Protein AF-B4X2E2-F1 (afdb_monomer)

Sequence (244 aa):
MPVVLTSGINKQLRTSTDDRREGKRYMIDLSRINSLTPEMSQLIKDPTNLGLVPVVIEQTARGERSFDIYSRLLKERVIFMIGQVEDHMANLIVAQMLFLESENPDKDIHLYINSPGGSVTAGMSIYDTMQFIKPDVSTMCVGQAASMGAFLLTAGATGKRFALPNARVMIHQPLGGFQGQASDIEIHAKEILKIKGQLNSLLAHHTGQPIEQLEKDTDRDNFMSADEAKEYGIIDAVLSQRPV

Structure (mmCIF, N/CA/C/O backbone):
data_AF-B4X2E2-F1
#
_entry.id   AF-B4X2E2-F1
#
loop_
_atom_site.group_PDB
_atom_site.id
_atom_site.type_symbol
_atom_site.label_atom_id
_atom_site.label_alt_id
_atom_site.label_comp_id
_atom_site.label_asym_id
_atom_site.label_entity_id
_atom_site.label_seq_id
_atom_site.pdbx_PDB_ins_code
_atom_site.Cartn_x
_atom_site.Cartn_y
_atom_site.Cartn_z
_atom_site.occupancy
_atom_site.B_iso_or_equiv
_atom_site.auth_seq_id
_atom_site.auth_comp_id
_atom_site.auth_asym_id
_atom_site.auth_atom_id
_atom_site.pdbx_PDB_model_num
ATOM 1 N N . MET A 1 1 ? 52.097 20.958 -7.997 1.00 30.81 1 MET A N 1
ATOM 2 C CA . MET A 1 1 ? 53.248 20.036 -8.108 1.00 30.81 1 MET A CA 1
ATOM 3 C C . MET A 1 1 ? 52.766 18.635 -7.764 1.00 30.81 1 MET A C 1
ATOM 5 O O . MET A 1 1 ? 52.094 18.505 -6.748 1.00 30.81 1 MET A O 1
ATOM 9 N N . PRO A 1 2 ? 53.001 17.641 -8.632 1.00 31.73 2 PRO A N 1
ATOM 10 C CA . PRO A 1 2 ? 52.489 16.283 -8.484 1.00 31.73 2 PRO A CA 1
ATOM 11 C C . PRO A 1 2 ? 53.396 15.451 -7.569 1.00 31.73 2 PRO A C 1
ATOM 13 O O . PRO A 1 2 ? 54.602 15.680 -7.527 1.00 31.73 2 PRO A O 1
ATOM 16 N N . VAL A 1 3 ? 52.830 14.441 -6.908 1.00 28.23 3 VAL A N 1
ATOM 17 C CA . VAL A 1 3 ? 53.596 13.291 -6.412 1.00 28.23 3 VAL A CA 1
ATOM 18 C C . VAL A 1 3 ? 53.003 12.043 -7.056 1.00 28.23 3 VAL A C 1
ATOM 20 O O . VAL A 1 3 ? 51.859 11.672 -6.817 1.00 28.23 3 VAL A O 1
ATOM 23 N N . VAL A 1 4 ? 53.802 11.471 -7.949 1.00 32.88 4 VAL A N 1
ATOM 24 C CA . VAL A 1 4 ? 53.669 10.144 -8.554 1.00 32.88 4 VAL A CA 1
ATOM 25 C C . VAL A 1 4 ? 54.469 9.157 -7.696 1.00 32.88 4 VAL A C 1
ATOM 27 O O . VAL A 1 4 ? 55.418 9.591 -7.045 1.00 32.88 4 VAL A O 1
ATOM 30 N N . LEU A 1 5 ? 54.119 7.862 -7.807 1.00 29.81 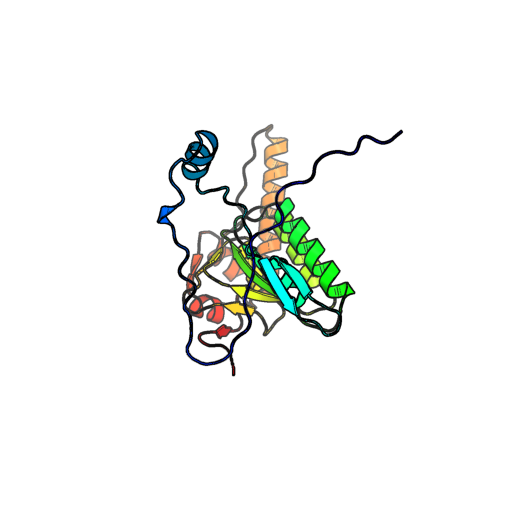5 LEU A N 1
ATOM 31 C CA . LEU A 1 5 ? 54.839 6.607 -7.467 1.00 29.81 5 LEU A CA 1
ATOM 32 C C . LEU A 1 5 ? 54.024 5.795 -6.438 1.00 29.81 5 LEU A C 1
ATOM 34 O O . LEU A 1 5 ? 53.705 6.304 -5.376 1.00 29.81 5 LEU A O 1
ATOM 38 N N . THR A 1 6 ? 53.598 4.547 -6.656 1.00 31.75 6 THR A N 1
ATOM 39 C CA . THR A 1 6 ? 54.061 3.404 -7.481 1.00 31.75 6 THR A CA 1
ATOM 40 C C . THR A 1 6 ? 52.827 2.500 -7.731 1.00 31.75 6 THR A C 1
ATOM 42 O O . THR A 1 6 ? 51.956 2.428 -6.876 1.00 31.75 6 THR A O 1
ATOM 45 N N . SER A 1 7 ? 52.503 1.944 -8.905 1.00 37.19 7 SER A N 1
ATOM 46 C CA . SER A 1 7 ? 53.167 0.942 -9.761 1.00 37.19 7 SER A CA 1
ATOM 47 C C . SER A 1 7 ? 53.463 -0.409 -9.083 1.00 37.19 7 SER A C 1
ATOM 49 O O . SER A 1 7 ? 54.495 -0.567 -8.439 1.00 37.19 7 SER A O 1
ATOM 51 N N . GLY A 1 8 ? 52.600 -1.400 -9.339 1.00 33.97 8 GLY A N 1
ATOM 52 C CA . GLY A 1 8 ? 52.760 -2.814 -8.968 1.00 33.97 8 GLY A CA 1
ATOM 53 C C . GLY A 1 8 ? 51.514 -3.285 -8.224 1.00 33.97 8 GLY A C 1
ATOM 54 O O . GLY A 1 8 ? 51.363 -3.005 -7.051 1.00 33.97 8 GLY A O 1
ATOM 55 N N . ILE A 1 9 ? 50.512 -3.876 -8.870 1.00 37.19 9 ILE A N 1
ATOM 56 C CA . ILE A 1 9 ? 50.489 -5.289 -9.257 1.00 37.19 9 ILE A CA 1
ATOM 57 C C . ILE A 1 9 ? 49.576 -5.406 -10.484 1.00 37.19 9 ILE A C 1
ATOM 59 O O . ILE A 1 9 ? 48.355 -5.412 -10.377 1.00 37.19 9 ILE A O 1
ATOM 63 N N . ASN A 1 10 ? 50.162 -5.463 -11.678 1.00 38.91 10 ASN A N 1
ATOM 64 C CA . ASN A 1 10 ? 49.440 -5.876 -12.876 1.00 38.91 10 ASN A CA 1
ATOM 65 C C . ASN A 1 10 ? 50.406 -6.641 -13.785 1.00 38.91 10 ASN A C 1
ATOM 67 O O . ASN A 1 10 ? 51.086 -6.053 -14.623 1.00 38.91 10 ASN A O 1
ATOM 71 N N . LYS A 1 11 ? 50.550 -7.947 -13.530 1.00 39.91 11 LYS A N 1
ATOM 72 C CA . LYS A 1 11 ? 51.095 -8.949 -14.462 1.00 39.91 11 LYS A CA 1
ATOM 73 C C . LYS A 1 11 ? 51.043 -10.330 -13.811 1.00 39.91 11 LYS A C 1
ATOM 75 O O . LYS A 1 11 ? 51.977 -10.710 -13.122 1.00 39.91 11 LYS A O 1
ATOM 80 N N . GLN A 1 12 ? 49.962 -11.067 -14.054 1.00 37.03 12 GLN A N 1
ATOM 81 C CA . GLN A 1 12 ? 49.985 -12.504 -14.376 1.00 37.03 12 GLN A CA 1
ATOM 82 C C . GLN A 1 12 ? 48.553 -13.009 -14.607 1.00 37.03 12 GLN A C 1
ATOM 84 O O . GLN A 1 12 ? 48.026 -13.844 -13.887 1.00 37.03 12 GLN A O 1
ATOM 89 N N . LEU A 1 13 ? 47.922 -12.509 -15.666 1.00 33.38 13 LEU A N 1
ATOM 90 C CA . LEU A 1 13 ? 46.852 -13.228 -16.350 1.00 33.38 13 LEU A CA 1
ATOM 91 C C . LEU A 1 13 ? 47.270 -13.300 -17.817 1.00 33.38 13 LEU A C 1
ATOM 93 O O . LEU A 1 13 ? 46.985 -12.416 -18.616 1.00 33.38 13 LEU A O 1
ATOM 97 N N . ARG A 1 14 ? 48.067 -14.321 -18.143 1.00 31.80 14 ARG A N 1
ATOM 98 C CA . ARG A 1 14 ? 48.206 -14.786 -19.522 1.00 31.80 14 ARG A CA 1
ATOM 99 C C . ARG A 1 14 ? 47.152 -15.866 -19.706 1.00 31.80 14 ARG A C 1
ATOM 101 O O . ARG A 1 14 ? 47.334 -16.976 -19.221 1.00 31.80 14 ARG A O 1
ATOM 108 N N . THR A 1 15 ? 46.063 -15.543 -20.385 1.00 35.78 15 THR A N 1
ATOM 109 C CA . THR A 1 15 ? 45.203 -16.555 -20.992 1.00 35.78 15 THR A CA 1
ATOM 110 C C . THR A 1 15 ? 45.759 -16.830 -22.386 1.00 35.78 15 THR A C 1
ATOM 112 O O . THR A 1 15 ? 45.713 -15.982 -23.273 1.00 35.78 15 THR A O 1
ATOM 115 N N . SER A 1 16 ? 46.386 -17.994 -22.561 1.00 32.09 16 SER A N 1
ATOM 116 C CA . SER A 1 16 ? 46.671 -18.527 -23.890 1.00 32.09 16 SER A CA 1
ATOM 117 C C . SER A 1 16 ? 45.346 -18.923 -24.531 1.00 32.09 16 SER A C 1
ATOM 119 O O . SER A 1 16 ? 44.597 -19.715 -23.963 1.00 32.09 16 SER A O 1
ATOM 121 N N . THR A 1 17 ? 45.063 -18.373 -25.702 1.00 40.09 17 THR A N 1
ATOM 122 C CA . THR A 1 17 ? 44.035 -18.881 -26.606 1.00 40.09 17 THR A CA 1
ATOM 123 C C . THR A 1 17 ? 44.456 -20.255 -27.116 1.00 40.09 17 THR A C 1
ATOM 125 O O . THR A 1 17 ? 45.463 -20.345 -27.814 1.00 40.09 17 THR A O 1
ATOM 128 N N . ASP A 1 18 ? 43.692 -21.296 -26.798 1.00 29.09 18 ASP A N 1
ATOM 129 C CA . ASP A 1 18 ? 43.373 -22.338 -27.772 1.00 29.09 18 ASP A CA 1
ATOM 130 C C . ASP A 1 18 ? 42.036 -22.995 -27.414 1.00 29.09 18 ASP A C 1
ATOM 132 O O . ASP A 1 18 ? 41.607 -23.048 -26.261 1.00 29.09 18 ASP A O 1
ATOM 136 N N . ASP A 1 19 ? 41.371 -23.388 -28.477 1.00 39.28 19 ASP A N 1
ATOM 137 C CA . ASP A 1 19 ? 39.978 -23.718 -28.670 1.00 39.28 19 ASP A CA 1
ATOM 138 C C . ASP A 1 19 ? 39.606 -25.120 -28.134 1.00 39.28 19 ASP A C 1
ATOM 140 O O . ASP A 1 19 ? 40.449 -26.006 -27.994 1.00 39.28 19 ASP A O 1
ATOM 144 N N . ARG A 1 20 ? 38.288 -25.333 -27.990 1.00 32.53 20 ARG A N 1
ATOM 145 C CA . ARG A 1 20 ? 37.544 -26.615 -27.919 1.00 32.53 20 ARG A CA 1
ATOM 146 C C . ARG A 1 20 ? 37.198 -27.233 -26.547 1.00 32.53 20 ARG A C 1
ATOM 148 O O . ARG A 1 20 ? 38.004 -27.874 -25.887 1.00 32.53 20 ARG A O 1
ATOM 155 N N . ARG A 1 21 ? 35.869 -27.253 -26.344 1.00 34.50 21 ARG A N 1
ATOM 156 C CA . ARG A 1 21 ? 35.011 -28.246 -25.655 1.00 34.50 21 ARG A CA 1
ATOM 157 C C . ARG A 1 21 ? 34.936 -28.238 -24.116 1.00 34.50 21 ARG A C 1
ATOM 159 O O . ARG A 1 21 ? 35.925 -28.216 -23.403 1.00 34.50 21 ARG A O 1
ATOM 166 N N . GLU A 1 22 ? 33.678 -28.392 -23.690 1.00 34.03 22 GLU A N 1
ATOM 167 C CA . GLU A 1 22 ? 33.150 -28.814 -22.382 1.00 34.03 22 GLU A CA 1
ATOM 168 C C . GLU A 1 22 ? 33.051 -27.789 -21.240 1.00 34.03 22 GLU A C 1
ATOM 170 O O . GLU A 1 22 ? 33.967 -27.038 -20.911 1.00 34.03 22 GLU A O 1
ATOM 175 N N . GLY A 1 23 ? 31.852 -27.764 -20.643 1.00 43.97 23 GLY A N 1
ATOM 176 C CA . GLY A 1 23 ? 31.428 -26.820 -19.620 1.00 43.97 23 GLY A CA 1
ATOM 177 C C . GLY A 1 23 ? 32.282 -26.881 -18.359 1.00 43.97 23 GLY A C 1
ATOM 178 O O . GLY A 1 23 ? 32.483 -27.941 -17.769 1.00 43.97 23 GLY A O 1
ATOM 179 N N . LYS A 1 24 ? 32.733 -25.712 -17.899 1.00 34.47 24 LYS A N 1
ATOM 180 C CA . LYS A 1 24 ? 33.395 -25.557 -16.605 1.00 34.47 24 LYS A CA 1
ATOM 181 C C . LYS A 1 24 ? 32.476 -24.850 -15.620 1.00 34.47 24 LYS A C 1
ATOM 183 O O . LYS A 1 24 ? 32.150 -23.676 -15.754 1.00 34.47 24 LYS A O 1
ATOM 188 N N . ARG A 1 25 ? 32.091 -25.615 -14.603 1.00 34.78 25 ARG A N 1
ATOM 189 C CA . ARG A 1 25 ? 31.520 -25.168 -13.334 1.00 34.78 25 ARG A CA 1
ATOM 190 C C . ARG A 1 25 ? 32.584 -24.315 -12.630 1.00 34.78 25 ARG A C 1
ATOM 192 O O . ARG A 1 25 ? 33.659 -24.827 -12.326 1.00 34.78 25 ARG A O 1
ATOM 199 N N . TYR A 1 26 ? 32.319 -23.031 -12.399 1.00 35.66 26 TYR A N 1
ATOM 200 C CA . TYR A 1 26 ? 33.209 -22.185 -11.601 1.00 35.66 26 TYR A CA 1
ATOM 201 C C . TYR A 1 26 ? 33.108 -22.613 -10.128 1.00 35.66 26 TYR A C 1
ATOM 203 O O . TYR A 1 26 ? 32.184 -22.235 -9.417 1.00 35.66 26 TYR A O 1
ATOM 211 N N . MET A 1 27 ? 34.039 -23.459 -9.691 1.00 32.62 27 MET A N 1
ATOM 212 C CA . MET A 1 27 ? 34.294 -23.761 -8.282 1.00 32.62 27 MET A CA 1
ATOM 213 C C . MET A 1 27 ? 35.296 -22.727 -7.758 1.00 32.62 27 MET A C 1
ATOM 215 O O . MET A 1 27 ? 36.437 -22.693 -8.215 1.00 32.62 27 MET A O 1
ATOM 219 N N . ILE A 1 28 ? 34.877 -21.878 -6.820 1.00 44.56 28 ILE A N 1
ATOM 220 C CA . ILE A 1 28 ? 35.788 -21.005 -6.068 1.00 44.56 28 ILE A CA 1
ATOM 221 C C . ILE A 1 28 ? 36.607 -21.899 -5.124 1.00 44.56 28 ILE A C 1
ATOM 223 O O . ILE A 1 28 ? 36.038 -22.627 -4.313 1.00 44.56 28 ILE A O 1
ATOM 227 N N . ASP A 1 29 ? 37.936 -21.866 -5.238 1.00 40.53 29 ASP A N 1
ATOM 228 C CA . ASP A 1 29 ? 38.848 -22.579 -4.338 1.00 40.53 29 ASP A CA 1
ATOM 229 C C . ASP A 1 29 ? 38.970 -21.825 -3.001 1.00 40.53 29 ASP A C 1
ATOM 231 O O . ASP A 1 29 ? 39.726 -20.861 -2.865 1.00 40.53 29 ASP A O 1
ATOM 235 N N . LEU A 1 30 ? 38.185 -22.260 -2.013 1.00 43.44 30 LEU A N 1
ATOM 236 C CA . LEU A 1 30 ? 38.124 -21.679 -0.666 1.00 43.44 30 LEU A CA 1
ATOM 237 C C . LEU A 1 30 ? 39.340 -22.033 0.211 1.00 43.44 30 LEU A C 1
ATOM 239 O O . LEU A 1 30 ? 39.483 -21.476 1.298 1.00 43.44 30 LEU A O 1
ATOM 243 N N . SER A 1 31 ? 40.247 -22.909 -0.242 1.00 37.31 31 SER A N 1
ATOM 244 C CA . SER A 1 31 ? 41.413 -23.347 0.547 1.00 37.31 31 SER A CA 1
ATOM 245 C C . SER A 1 31 ? 42.478 -22.257 0.756 1.00 37.31 31 SER A C 1
ATOM 247 O O . SER A 1 31 ? 43.408 -22.436 1.542 1.00 37.31 31 SER A O 1
ATOM 249 N N . ARG A 1 32 ? 42.330 -21.101 0.093 1.00 40.69 32 ARG A N 1
ATOM 250 C CA . ARG A 1 32 ? 43.236 -19.945 0.207 1.00 40.69 32 ARG A CA 1
ATOM 251 C C . ARG A 1 32 ? 42.799 -18.878 1.218 1.00 40.69 32 ARG A C 1
ATOM 253 O O . ARG A 1 32 ? 43.526 -17.905 1.398 1.00 40.69 32 ARG A O 1
ATOM 260 N N . ILE A 1 33 ? 41.664 -19.040 1.901 1.00 47.22 33 ILE A N 1
ATOM 261 C CA . ILE A 1 33 ? 41.204 -18.105 2.945 1.00 47.22 33 ILE A CA 1
ATOM 262 C C . ILE A 1 33 ? 41.692 -18.602 4.312 1.00 47.22 33 ILE A C 1
ATOM 264 O O . ILE A 1 33 ? 40.910 -19.066 5.130 1.00 47.22 33 ILE A O 1
ATOM 268 N N . ASN A 1 34 ? 42.999 -18.538 4.568 1.00 46.75 34 ASN A N 1
ATOM 269 C CA . ASN A 1 34 ? 43.560 -18.881 5.880 1.00 46.75 34 ASN A CA 1
ATOM 270 C C . ASN A 1 34 ? 44.368 -17.718 6.458 1.00 46.75 34 ASN A C 1
ATOM 272 O O . ASN A 1 34 ? 45.589 -17.766 6.532 1.00 46.75 34 ASN A O 1
ATOM 276 N N . SER A 1 35 ? 43.641 -16.674 6.859 1.00 50.44 35 SER A N 1
ATOM 277 C CA . SER A 1 35 ? 43.852 -15.904 8.095 1.00 50.44 35 SER A CA 1
ATOM 278 C C . SER A 1 35 ? 42.851 -14.747 8.094 1.00 50.44 35 SER A C 1
ATOM 280 O O . SER A 1 35 ? 43.107 -13.695 7.507 1.00 50.44 35 SER A O 1
ATOM 282 N N . LEU A 1 36 ? 41.683 -14.950 8.705 1.00 53.06 36 LEU A N 1
ATOM 283 C CA . LEU A 1 36 ? 40.741 -13.857 8.941 1.00 53.06 36 LEU A CA 1
ATOM 284 C C . LEU A 1 36 ? 41.418 -12.868 9.893 1.00 53.06 36 LEU A C 1
ATOM 286 O O . LEU A 1 36 ? 41.819 -13.248 10.995 1.00 53.06 36 LEU A O 1
ATOM 290 N N . THR A 1 37 ? 41.574 -11.615 9.472 1.00 62.84 37 THR A N 1
ATOM 291 C CA . THR A 1 37 ? 42.020 -10.561 10.386 1.00 62.84 37 THR A CA 1
ATOM 292 C C . THR A 1 37 ? 41.006 -10.430 11.536 1.00 62.84 37 THR A C 1
ATOM 294 O O . THR A 1 37 ? 39.842 -10.818 11.382 1.00 62.84 37 THR A O 1
ATOM 297 N N . PRO A 1 38 ? 41.393 -9.895 12.707 1.00 52.16 38 PRO A N 1
ATOM 298 C CA . PRO A 1 38 ? 40.452 -9.651 13.805 1.00 52.16 38 PRO A CA 1
ATOM 299 C C . PRO A 1 38 ? 39.217 -8.839 13.374 1.00 52.16 38 PRO A C 1
ATOM 301 O O . PRO A 1 38 ? 38.116 -9.105 13.850 1.00 52.16 38 PRO A O 1
ATOM 304 N N . GLU A 1 39 ? 39.384 -7.939 12.401 1.00 54.53 39 GLU A N 1
ATOM 305 C CA . GLU A 1 39 ? 38.307 -7.187 11.744 1.00 54.53 39 GLU A CA 1
ATOM 306 C C . GLU A 1 39 ? 37.355 -8.103 10.959 1.00 54.53 39 GLU A C 1
ATOM 308 O O . GLU A 1 39 ? 36.141 -8.021 11.129 1.00 54.53 39 GLU A O 1
ATOM 313 N N . MET A 1 40 ? 37.880 -9.051 10.173 1.00 50.69 40 MET A N 1
ATOM 314 C CA . MET A 1 40 ? 37.066 -10.050 9.463 1.00 50.69 40 MET A CA 1
ATOM 315 C C . MET A 1 40 ? 36.359 -11.022 10.426 1.00 50.69 40 MET A C 1
ATOM 317 O O . MET A 1 40 ? 35.266 -11.496 10.131 1.00 50.69 40 MET A O 1
ATOM 321 N N . SER A 1 41 ? 36.950 -11.300 11.593 1.00 48.91 41 SER A N 1
ATOM 322 C CA . SER A 1 41 ? 36.346 -12.132 12.647 1.00 48.91 41 SER A CA 1
ATOM 323 C C . SER A 1 41 ? 35.213 -11.413 13.395 1.00 48.91 41 SER A C 1
ATOM 325 O O . SER A 1 41 ? 34.233 -12.049 13.786 1.00 48.91 41 SER A O 1
ATOM 327 N N . GLN A 1 42 ? 35.297 -10.087 13.555 1.00 45.22 42 GLN A N 1
ATOM 328 C CA . GLN A 1 42 ? 34.171 -9.267 14.019 1.00 45.22 42 GLN A CA 1
ATOM 329 C C . GLN A 1 42 ? 33.065 -9.162 12.961 1.00 45.22 42 GLN A C 1
ATOM 331 O O . GLN A 1 42 ? 31.894 -9.261 13.315 1.00 45.22 42 GLN A O 1
ATOM 336 N N . LEU A 1 43 ? 33.423 -9.071 11.675 1.00 41.84 43 LEU A N 1
ATOM 337 C CA . LEU A 1 43 ? 32.478 -9.000 10.551 1.00 41.84 43 LEU A CA 1
ATOM 338 C C . LEU A 1 43 ? 31.569 -10.237 10.422 1.00 41.84 43 LEU A C 1
ATOM 340 O O . LEU A 1 43 ? 30.446 -10.138 9.946 1.00 41.84 43 LEU A O 1
ATOM 344 N N . ILE A 1 44 ? 32.052 -11.409 10.840 1.00 50.31 44 ILE A N 1
ATOM 345 C CA . ILE A 1 44 ? 31.303 -12.677 10.779 1.00 50.31 44 ILE A CA 1
ATOM 346 C C . ILE A 1 44 ? 30.335 -12.830 11.967 1.00 50.31 44 ILE A C 1
ATOM 348 O O . ILE A 1 44 ? 29.399 -13.625 11.905 1.00 50.31 44 ILE A O 1
ATOM 352 N N . LYS A 1 45 ? 30.535 -12.077 13.057 1.00 42.59 45 LYS A N 1
ATOM 353 C CA . LYS A 1 45 ? 29.753 -12.216 14.298 1.00 42.59 45 LYS A CA 1
ATOM 354 C C . LYS A 1 45 ? 28.442 -11.426 14.314 1.00 42.59 45 LYS A C 1
ATOM 356 O O . LYS A 1 45 ? 27.658 -11.640 15.233 1.00 42.59 45 LYS A O 1
ATOM 361 N N . ASP A 1 46 ? 28.183 -10.583 13.313 1.00 38.25 46 ASP A N 1
ATOM 362 C CA . ASP A 1 46 ? 26.934 -9.827 13.187 1.00 38.25 46 ASP A CA 1
ATOM 363 C C . ASP A 1 46 ? 26.346 -9.949 11.761 1.00 38.25 46 ASP A C 1
ATOM 365 O O . ASP A 1 46 ? 26.769 -9.247 10.839 1.00 38.25 46 ASP A O 1
ATOM 369 N N . PRO A 1 47 ? 25.389 -10.868 11.528 1.00 40.69 47 PRO A N 1
ATOM 370 C CA . PRO A 1 47 ? 24.858 -11.164 10.197 1.00 40.69 47 PRO A CA 1
ATOM 371 C C . PRO A 1 47 ? 23.906 -10.087 9.650 1.00 40.69 47 PRO A C 1
ATOM 373 O O . PRO A 1 47 ? 23.384 -10.244 8.547 1.00 40.69 47 PRO A O 1
ATOM 376 N N . THR A 1 48 ? 23.666 -8.997 10.384 1.00 48.16 48 THR A N 1
ATOM 377 C CA . THR A 1 48 ? 22.734 -7.939 9.967 1.00 48.16 48 THR A CA 1
ATOM 378 C C . THR A 1 48 ? 23.331 -6.933 8.977 1.00 48.16 48 THR A C 1
ATOM 380 O O . THR A 1 48 ? 22.598 -6.095 8.459 1.00 48.16 48 THR A O 1
ATOM 383 N N . ASN A 1 49 ? 24.634 -7.024 8.663 1.00 40.59 49 ASN A N 1
ATOM 384 C CA . ASN A 1 49 ? 25.351 -5.959 7.950 1.00 40.59 49 ASN A CA 1
ATOM 385 C C . ASN A 1 49 ? 26.285 -6.421 6.809 1.00 40.59 49 ASN A C 1
ATOM 387 O O . ASN A 1 49 ? 27.283 -5.766 6.506 1.00 40.59 49 ASN A O 1
ATOM 391 N N . LEU A 1 50 ? 25.987 -7.534 6.129 1.00 42.00 50 LEU A N 1
ATOM 392 C CA . LEU A 1 50 ? 26.687 -7.887 4.883 1.00 42.00 50 LEU A CA 1
ATOM 393 C C . LEU A 1 50 ? 26.058 -7.152 3.690 1.00 42.00 50 LEU A C 1
ATOM 395 O O . LEU A 1 50 ? 25.359 -7.736 2.866 1.00 42.00 50 LEU A O 1
ATOM 399 N N . GLY A 1 51 ? 26.338 -5.849 3.603 1.00 51.19 51 GLY A N 1
ATOM 400 C CA . GLY A 1 51 ? 25.959 -4.936 2.516 1.00 51.19 51 GLY A CA 1
ATOM 401 C C . GLY A 1 51 ? 26.649 -5.200 1.170 1.00 51.19 51 GLY A C 1
ATOM 402 O O . GLY A 1 51 ? 27.064 -4.262 0.495 1.00 51.19 51 GLY A O 1
ATOM 403 N N . LEU A 1 52 ? 26.790 -6.461 0.756 1.00 61.53 52 LEU A N 1
ATOM 404 C CA . LEU A 1 52 ? 27.228 -6.808 -0.595 1.00 61.53 52 LEU A CA 1
ATOM 405 C C . LEU A 1 52 ? 26.000 -7.146 -1.437 1.00 61.53 52 LEU A C 1
ATOM 407 O O . LEU A 1 52 ? 25.597 -8.303 -1.547 1.00 61.53 52 LEU A O 1
ATOM 411 N N . VAL A 1 53 ? 25.397 -6.117 -2.033 1.00 75.38 53 VAL A N 1
ATOM 412 C CA . VAL A 1 53 ? 24.373 -6.322 -3.060 1.00 75.38 53 VAL A CA 1
ATOM 413 C C . VAL A 1 53 ? 25.060 -6.909 -4.304 1.00 75.38 53 VAL A C 1
ATOM 415 O O . VAL A 1 53 ? 26.039 -6.325 -4.778 1.00 75.38 53 VAL A O 1
ATOM 418 N N . PRO A 1 54 ? 24.602 -8.057 -4.841 1.00 78.38 54 PRO A N 1
ATOM 419 C CA . PRO A 1 54 ? 25.212 -8.661 -6.020 1.00 78.38 54 PRO A CA 1
ATOM 420 C C . PRO A 1 54 ? 25.227 -7.707 -7.217 1.00 78.38 54 PRO A C 1
ATOM 422 O O . PRO A 1 54 ? 24.227 -7.048 -7.508 1.00 78.38 54 PRO A O 1
ATOM 425 N N . VAL A 1 55 ? 26.354 -7.682 -7.931 1.00 83.19 55 VAL A N 1
ATOM 426 C CA . VAL A 1 55 ? 26.531 -6.893 -9.154 1.00 83.19 55 VAL A CA 1
ATOM 427 C C . VAL A 1 55 ? 26.194 -7.745 -10.375 1.00 83.19 55 VAL A C 1
ATOM 429 O O . VAL A 1 55 ? 26.661 -8.876 -10.512 1.00 83.19 55 VAL A O 1
ATOM 432 N N . VAL A 1 56 ? 25.410 -7.177 -11.282 1.00 80.94 56 VAL A N 1
ATOM 433 C CA . VAL A 1 56 ? 25.016 -7.739 -12.572 1.00 80.94 56 VAL A CA 1
ATOM 434 C C . VAL A 1 56 ? 25.628 -6.894 -13.685 1.00 80.94 56 VAL A C 1
ATOM 436 O O . VAL A 1 56 ? 25.577 -5.665 -13.641 1.00 80.94 56 VAL A O 1
ATOM 439 N N . ILE A 1 57 ? 26.193 -7.553 -14.696 1.00 79.69 57 ILE A N 1
ATOM 440 C CA . ILE A 1 57 ? 26.763 -6.898 -15.877 1.00 79.69 57 ILE A CA 1
ATOM 441 C C . ILE A 1 57 ? 25.742 -6.978 -17.014 1.00 79.69 57 ILE A C 1
ATOM 443 O O . ILE A 1 57 ? 25.349 -8.065 -17.435 1.00 79.69 57 ILE A O 1
ATOM 447 N N . GLU A 1 58 ? 25.310 -5.824 -17.511 1.00 78.81 58 GLU A N 1
ATOM 448 C CA . GLU A 1 58 ? 24.465 -5.701 -18.695 1.00 78.81 58 GLU A CA 1
ATOM 449 C C . GLU A 1 58 ? 25.343 -5.399 -19.914 1.00 78.81 58 GLU A C 1
ATOM 451 O O . GLU A 1 58 ? 26.018 -4.365 -19.969 1.00 78.81 58 GLU A O 1
ATOM 456 N N . GLN A 1 59 ? 25.322 -6.291 -20.905 1.00 78.12 59 GLN A N 1
ATOM 457 C CA . GLN A 1 59 ? 25.975 -6.060 -22.190 1.00 78.12 59 GLN A CA 1
ATOM 458 C C . GLN A 1 59 ? 25.026 -5.301 -23.117 1.00 78.12 59 GLN A C 1
ATOM 460 O O . GLN A 1 59 ? 23.965 -5.798 -23.489 1.00 78.12 59 GLN A O 1
ATOM 465 N N . THR A 1 60 ? 25.413 -4.089 -23.506 1.00 76.75 60 THR A N 1
ATOM 466 C CA . THR A 1 60 ? 24.682 -3.274 -24.484 1.00 76.75 60 THR A CA 1
ATOM 467 C C . THR A 1 60 ? 25.519 -3.091 -25.746 1.00 76.75 60 THR A C 1
ATOM 469 O O . THR A 1 60 ? 26.741 -3.236 -25.721 1.00 76.75 60 THR A O 1
ATOM 472 N N . ALA A 1 61 ? 24.896 -2.669 -26.851 1.00 73.94 61 ALA A N 1
ATOM 473 C CA . ALA A 1 61 ? 2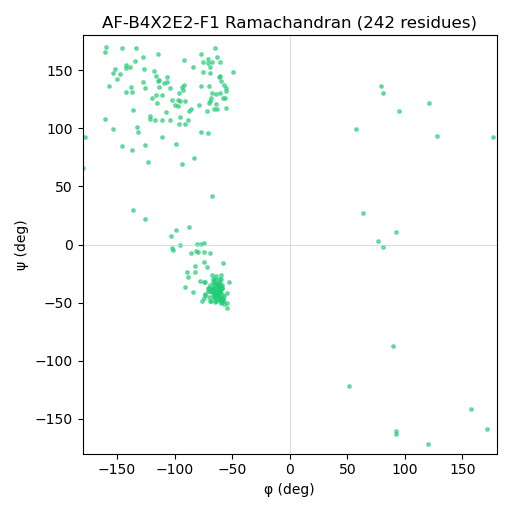5.616 -2.345 -28.090 1.00 73.94 61 ALA A CA 1
ATOM 474 C C . ALA A 1 61 ? 26.687 -1.240 -27.920 1.00 73.94 61 ALA A C 1
ATOM 476 O O . ALA A 1 61 ? 27.542 -1.075 -28.785 1.00 73.94 61 ALA A O 1
ATOM 477 N N . ARG A 1 62 ? 26.645 -0.476 -26.816 1.00 78.19 62 ARG A N 1
ATOM 478 C CA . ARG A 1 62 ? 27.597 0.598 -26.479 1.00 78.19 62 ARG A CA 1
ATOM 479 C C . ARG A 1 62 ? 28.618 0.197 -25.402 1.00 78.19 62 ARG A C 1
ATOM 481 O O . ARG A 1 62 ? 29.360 1.061 -24.944 1.00 78.19 62 ARG A O 1
ATOM 488 N N . GLY A 1 63 ? 28.654 -1.074 -24.997 1.00 82.31 63 GLY A N 1
ATOM 489 C CA . GLY A 1 63 ? 29.573 -1.606 -23.987 1.00 82.31 63 GLY A CA 1
ATOM 490 C C . GLY A 1 63 ? 28.872 -2.218 -22.774 1.00 82.31 63 GLY A C 1
ATOM 491 O O . GLY A 1 63 ? 27.649 -2.386 -22.754 1.00 82.31 63 GLY A O 1
ATOM 492 N N . GLU A 1 64 ? 29.669 -2.552 -21.761 1.00 82.19 64 GLU A N 1
ATOM 493 C CA . GLU A 1 64 ? 29.210 -3.173 -20.516 1.00 82.19 64 GLU A CA 1
ATOM 494 C C . GLU A 1 64 ? 28.884 -2.116 -19.455 1.00 82.19 64 GLU A C 1
ATOM 496 O O . GLU A 1 64 ? 29.623 -1.144 -19.275 1.00 82.19 64 GLU A O 1
ATOM 501 N N . ARG A 1 65 ? 27.770 -2.300 -18.742 1.00 81.38 65 ARG A N 1
ATOM 502 C CA . ARG A 1 65 ? 27.413 -1.506 -17.560 1.00 81.38 65 ARG A CA 1
ATOM 503 C C . ARG A 1 65 ? 27.152 -2.427 -16.378 1.00 81.38 65 ARG A C 1
ATOM 505 O O . ARG A 1 65 ? 26.431 -3.411 -16.512 1.00 81.38 65 ARG A O 1
ATOM 512 N N . SER A 1 66 ? 27.711 -2.075 -15.228 1.00 80.94 66 SER A N 1
ATOM 513 C CA . SER A 1 66 ? 27.510 -2.802 -13.975 1.00 80.94 66 SER A CA 1
ATOM 514 C C . SER A 1 66 ? 26.406 -2.140 -13.157 1.00 80.94 66 SER A C 1
ATOM 516 O O . SER A 1 66 ? 26.444 -0.930 -12.941 1.00 80.94 66 SER A O 1
ATOM 518 N N . PHE A 1 67 ? 25.449 -2.934 -12.691 1.00 81.69 67 PHE A N 1
ATOM 519 C CA . PHE A 1 67 ? 24.360 -2.516 -11.807 1.00 81.69 67 PHE A CA 1
ATOM 520 C C . PHE A 1 67 ? 24.329 -3.424 -10.587 1.00 81.69 67 PHE A C 1
ATOM 522 O O . PHE A 1 67 ? 24.671 -4.598 -10.695 1.00 81.69 67 PHE A O 1
ATOM 529 N N . ASP A 1 68 ? 23.872 -2.933 -9.443 1.00 89.12 68 ASP A N 1
ATOM 530 C CA . ASP A 1 68 ? 23.386 -3.844 -8.412 1.00 89.12 68 ASP A CA 1
ATOM 531 C C . ASP A 1 68 ? 22.049 -4.480 -8.854 1.00 89.12 68 ASP A C 1
ATOM 533 O O . ASP A 1 68 ? 21.360 -3.971 -9.749 1.00 89.12 68 ASP A O 1
ATOM 537 N N . ILE A 1 69 ? 21.686 -5.618 -8.257 1.00 88.00 69 ILE A N 1
ATOM 538 C CA . ILE A 1 69 ? 20.485 -6.364 -8.662 1.00 88.00 69 ILE A CA 1
ATOM 539 C C . ILE A 1 69 ? 19.192 -5.539 -8.549 1.00 88.00 69 ILE A C 1
ATOM 541 O O . ILE A 1 69 ? 18.318 -5.682 -9.406 1.00 88.00 69 ILE A O 1
ATOM 545 N N . TYR A 1 70 ? 19.069 -4.647 -7.560 1.00 90.44 70 TYR A N 1
ATOM 546 C CA . TYR A 1 70 ? 17.877 -3.815 -7.388 1.00 90.44 70 TYR A CA 1
ATOM 547 C C . TYR A 1 70 ? 17.821 -2.711 -8.437 1.00 90.44 70 TYR A C 1
ATOM 549 O O . TYR A 1 70 ? 16.785 -2.548 -9.076 1.00 90.44 70 TYR A O 1
ATOM 557 N N . SER A 1 71 ? 18.939 -2.037 -8.721 1.00 90.19 71 SER A N 1
ATOM 558 C CA . SER A 1 71 ? 19.020 -1.075 -9.829 1.00 90.19 71 SER A CA 1
ATOM 559 C C . SER A 1 71 ? 18.688 -1.719 -11.176 1.00 90.19 71 SER A C 1
ATOM 561 O O . SER A 1 71 ? 18.017 -1.113 -12.017 1.00 90.19 71 SER A O 1
ATOM 563 N N . ARG A 1 72 ? 19.113 -2.973 -11.399 1.00 91.06 72 ARG A N 1
ATOM 564 C CA . ARG A 1 72 ? 18.750 -3.709 -12.618 1.00 91.06 72 ARG A CA 1
ATOM 565 C C . ARG A 1 72 ? 17.250 -4.000 -12.681 1.00 91.06 72 ARG A C 1
ATOM 567 O O . ARG A 1 72 ? 16.692 -3.919 -13.772 1.00 91.06 72 ARG A O 1
ATOM 574 N N . LEU A 1 73 ? 16.609 -4.329 -11.563 1.00 94.50 73 LEU A N 1
ATOM 575 C CA . LEU A 1 73 ? 15.166 -4.591 -11.497 1.00 94.50 73 LEU A CA 1
ATOM 576 C C . LEU A 1 73 ? 14.327 -3.307 -11.574 1.00 94.50 73 LEU A C 1
ATOM 578 O O . LEU A 1 73 ? 13.269 -3.318 -12.200 1.00 94.50 73 LEU A O 1
ATOM 582 N N . LEU A 1 74 ? 14.827 -2.182 -11.060 1.00 96.25 74 LEU A N 1
ATOM 583 C CA . LEU A 1 74 ? 14.171 -0.880 -11.188 1.00 96.25 74 LEU A CA 1
ATOM 584 C C . LEU A 1 74 ? 14.056 -0.445 -12.656 1.00 96.25 74 LEU A C 1
ATOM 586 O O . LEU A 1 74 ? 13.042 0.120 -13.048 1.00 96.25 74 LEU A O 1
ATOM 590 N N . LYS A 1 75 ? 15.032 -0.787 -13.512 1.00 93.00 75 LYS A N 1
ATOM 591 C CA . LYS A 1 75 ? 14.905 -0.602 -14.973 1.00 93.00 75 LYS A CA 1
ATOM 592 C C . LYS A 1 75 ? 13.731 -1.375 -15.586 1.00 93.00 75 LYS A C 1
ATOM 594 O O . LYS A 1 75 ? 13.163 -0.924 -16.574 1.00 93.00 75 LYS A O 1
ATOM 599 N N . GLU A 1 76 ? 13.363 -2.512 -14.998 1.00 95.56 76 GLU A N 1
ATOM 600 C CA . GLU A 1 76 ? 12.156 -3.279 -15.350 1.00 95.56 76 GLU A CA 1
ATOM 601 C C . GLU A 1 76 ? 10.920 -2.804 -14.562 1.00 95.56 76 GLU A C 1
ATOM 603 O O . GLU A 1 76 ? 9.901 -3.489 -14.530 1.00 95.56 76 GLU A O 1
ATOM 608 N N . ARG A 1 77 ? 10.998 -1.623 -13.930 1.00 98.31 77 ARG A N 1
ATOM 609 C CA . ARG A 1 77 ? 9.924 -0.958 -13.173 1.00 98.31 77 ARG A CA 1
ATOM 610 C C . ARG A 1 77 ? 9.467 -1.726 -11.932 1.00 98.31 77 ARG A C 1
ATOM 612 O O . ARG A 1 77 ? 8.325 -1.591 -11.497 1.00 98.31 77 ARG A O 1
ATOM 619 N N . VAL A 1 78 ? 10.366 -2.523 -11.356 1.00 98.38 78 VAL A N 1
ATOM 620 C CA . VAL A 1 78 ? 10.119 -3.282 -10.127 1.00 98.38 78 VAL A CA 1
ATOM 621 C C . VAL A 1 78 ? 10.671 -2.521 -8.923 1.00 98.38 78 VAL A C 1
ATOM 623 O O . VAL A 1 78 ? 11.863 -2.224 -8.871 1.00 98.38 78 VAL A O 1
ATOM 626 N N . ILE A 1 79 ? 9.809 -2.256 -7.942 1.00 98.62 79 ILE A N 1
ATOM 627 C CA . ILE A 1 79 ? 10.151 -1.659 -6.645 1.00 98.62 79 ILE A CA 1
ATOM 628 C C . ILE A 1 79 ? 9.892 -2.696 -5.549 1.00 98.62 79 ILE A C 1
ATOM 630 O O . ILE A 1 79 ? 8.896 -3.417 -5.588 1.00 98.62 79 ILE A O 1
ATOM 634 N N . PHE A 1 80 ? 10.767 -2.753 -4.546 1.00 98.50 80 PHE A N 1
ATOM 635 C CA . PHE A 1 80 ? 10.614 -3.631 -3.386 1.00 98.50 80 PHE A CA 1
ATOM 636 C C . PHE A 1 80 ? 10.323 -2.824 -2.120 1.00 98.50 80 PHE A C 1
ATOM 638 O O . PHE A 1 80 ? 11.079 -1.922 -1.767 1.00 98.50 80 PHE A O 1
ATOM 645 N N . MET A 1 81 ? 9.263 -3.203 -1.409 1.00 98.38 81 MET A N 1
ATOM 646 C CA . MET A 1 81 ? 8.957 -2.761 -0.050 1.00 98.38 81 MET A CA 1
ATOM 647 C C . MET A 1 81 ? 9.125 -3.953 0.893 1.00 98.38 81 MET A C 1
ATOM 649 O O . MET A 1 81 ? 8.209 -4.763 1.068 1.00 98.38 81 MET A O 1
ATOM 653 N N . ILE A 1 82 ? 10.324 -4.093 1.460 1.00 97.88 82 ILE A N 1
ATOM 654 C CA . ILE A 1 82 ? 10.704 -5.233 2.299 1.00 97.88 82 ILE A CA 1
ATOM 655 C C . ILE A 1 82 ? 11.079 -4.731 3.691 1.00 97.88 82 ILE A C 1
ATOM 657 O O . ILE A 1 82 ? 11.966 -3.896 3.831 1.00 97.88 82 ILE A O 1
ATOM 661 N N . GLY A 1 83 ? 10.449 -5.297 4.719 1.00 97.00 83 GLY A N 1
ATOM 662 C CA . GLY A 1 83 ? 10.684 -4.917 6.110 1.00 97.00 83 GLY A CA 1
ATOM 663 C C . GLY A 1 83 ? 9.724 -3.840 6.613 1.00 97.00 83 GLY A C 1
ATOM 664 O O . GLY A 1 83 ? 8.634 -3.646 6.071 1.00 97.00 83 GLY A O 1
ATOM 665 N N . GLN A 1 84 ? 10.093 -3.212 7.728 1.00 98.00 84 GLN A N 1
ATOM 666 C CA . GLN A 1 84 ? 9.238 -2.275 8.452 1.00 98.00 84 GLN A CA 1
ATOM 667 C C . GLN A 1 84 ? 9.037 -0.970 7.676 1.00 98.00 84 GLN A C 1
ATOM 669 O O . GLN A 1 84 ? 9.996 -0.400 7.169 1.00 98.00 84 GLN A O 1
ATOM 674 N N . VAL A 1 85 ? 7.797 -0.476 7.642 1.00 98.31 85 VAL A N 1
ATOM 675 C CA . VAL A 1 85 ? 7.460 0.838 7.077 1.00 98.31 85 VAL A CA 1
ATOM 676 C C . VAL A 1 85 ? 7.951 1.955 7.992 1.00 98.31 85 VAL A C 1
ATOM 678 O O . VAL A 1 85 ? 7.484 2.099 9.121 1.00 98.31 85 VAL A O 1
ATOM 681 N N . GLU A 1 86 ? 8.895 2.745 7.494 1.00 98.25 86 GLU A N 1
ATOM 682 C CA . GLU A 1 86 ? 9.450 3.929 8.149 1.00 98.25 86 GLU A CA 1
ATOM 683 C C . GLU A 1 86 ? 9.808 5.002 7.109 1.00 98.25 86 GLU A C 1
ATOM 685 O O . GLU A 1 86 ? 9.736 4.756 5.900 1.00 98.25 86 GLU A O 1
ATOM 690 N N . ASP A 1 87 ? 10.115 6.211 7.576 1.00 97.50 87 ASP A N 1
ATOM 691 C CA . ASP A 1 87 ? 10.193 7.411 6.741 1.00 97.50 87 ASP A CA 1
ATOM 692 C C . ASP A 1 87 ? 11.260 7.316 5.638 1.00 97.50 87 ASP A C 1
ATOM 694 O O . ASP A 1 87 ? 11.032 7.789 4.522 1.00 97.50 87 ASP A O 1
ATOM 698 N N . HIS A 1 88 ? 12.410 6.691 5.903 1.00 97.19 88 HIS A N 1
ATOM 699 C CA . HIS A 1 88 ? 13.486 6.570 4.920 1.00 97.19 88 HIS A CA 1
ATOM 700 C C . HIS A 1 88 ? 13.108 5.625 3.772 1.00 97.19 88 HIS A C 1
ATOM 702 O O . HIS A 1 88 ? 13.225 6.004 2.603 1.00 97.19 88 HIS A O 1
ATOM 708 N N . MET A 1 89 ? 12.596 4.431 4.078 1.00 96.88 89 MET A N 1
ATOM 709 C CA . MET A 1 89 ? 12.095 3.474 3.092 1.00 96.88 89 MET A CA 1
ATOM 710 C C . MET A 1 89 ? 10.939 4.071 2.294 1.00 96.88 89 MET A C 1
ATOM 712 O O . MET A 1 89 ? 10.927 3.951 1.068 1.00 96.88 89 MET A O 1
ATOM 716 N N . ALA A 1 90 ? 9.988 4.733 2.957 1.00 98.50 90 ALA A N 1
ATOM 717 C CA . ALA A 1 90 ? 8.875 5.379 2.272 1.00 98.50 90 ALA A CA 1
ATOM 718 C C . ALA A 1 90 ? 9.367 6.446 1.292 1.00 98.50 90 ALA A C 1
ATOM 720 O O . ALA A 1 90 ? 8.984 6.429 0.123 1.00 98.50 90 ALA A O 1
ATOM 721 N N . ASN A 1 91 ? 10.296 7.301 1.719 1.00 98.44 91 ASN A N 1
ATOM 722 C CA . ASN A 1 91 ? 10.897 8.308 0.853 1.00 98.44 91 ASN A CA 1
ATOM 723 C C . ASN A 1 91 ? 11.630 7.691 -0.354 1.00 98.44 91 ASN A C 1
ATOM 725 O O . ASN A 1 91 ? 11.506 8.194 -1.470 1.00 98.44 91 ASN A O 1
ATOM 729 N N . LEU A 1 92 ? 12.351 6.578 -0.170 1.00 98.00 92 LEU A N 1
ATOM 730 C CA . LEU A 1 92 ? 12.990 5.861 -1.281 1.00 98.00 92 LEU A CA 1
ATOM 731 C C . LEU A 1 92 ? 11.969 5.286 -2.268 1.00 98.00 92 LEU A C 1
ATOM 733 O O . LEU A 1 92 ? 12.198 5.340 -3.477 1.00 98.00 92 LEU A O 1
ATOM 737 N N . ILE A 1 93 ? 10.860 4.721 -1.789 1.00 98.75 93 ILE A N 1
ATOM 738 C CA . ILE A 1 93 ? 9.794 4.182 -2.648 1.00 98.75 93 ILE A CA 1
ATOM 739 C C . ILE A 1 93 ? 9.121 5.312 -3.436 1.00 98.75 93 ILE A C 1
ATOM 741 O O . ILE A 1 93 ? 8.976 5.193 -4.652 1.00 98.75 93 ILE A O 1
ATOM 745 N N . VAL A 1 94 ? 8.792 6.427 -2.778 1.00 98.88 94 VAL A N 1
ATOM 746 C CA . VAL A 1 94 ? 8.220 7.622 -3.420 1.00 98.88 94 VAL A CA 1
ATOM 747 C C . VAL A 1 94 ? 9.153 8.154 -4.511 1.00 98.88 94 VAL A C 1
ATOM 749 O O . VAL A 1 94 ? 8.725 8.364 -5.645 1.00 98.88 94 VAL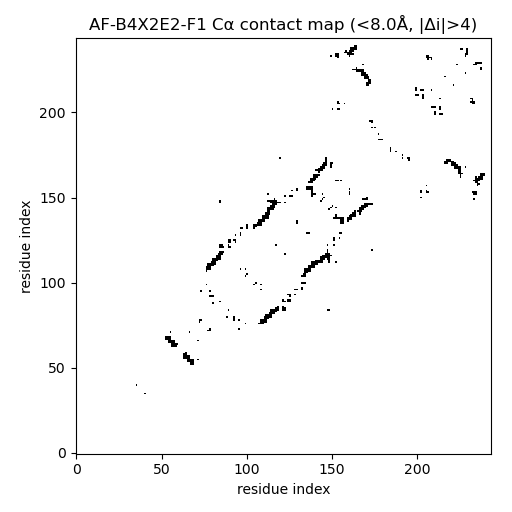 A O 1
ATOM 752 N N . ALA A 1 95 ? 10.448 8.299 -4.216 1.00 98.69 95 ALA A N 1
ATOM 753 C CA . ALA A 1 95 ? 11.432 8.755 -5.196 1.00 98.69 95 ALA A CA 1
ATOM 754 C C . ALA A 1 95 ? 11.537 7.810 -6.408 1.00 98.69 95 ALA A C 1
ATOM 756 O O . ALA A 1 95 ? 11.613 8.275 -7.545 1.00 98.69 95 ALA A O 1
ATOM 757 N N . GLN A 1 96 ? 11.503 6.491 -6.185 1.00 98.75 96 GLN A N 1
ATOM 758 C CA . GLN A 1 96 ? 11.507 5.497 -7.263 1.00 98.75 96 GLN A CA 1
ATOM 759 C C . GLN A 1 96 ? 10.242 5.579 -8.125 1.00 98.75 96 GLN A C 1
ATOM 761 O O . GLN A 1 96 ? 10.346 5.517 -9.346 1.00 98.75 96 GLN A O 1
ATOM 766 N N . MET A 1 97 ? 9.062 5.757 -7.525 1.00 98.81 97 MET A N 1
ATOM 767 C CA . MET A 1 97 ? 7.804 5.910 -8.266 1.00 98.81 97 MET A CA 1
ATOM 768 C C . MET A 1 97 ? 7.819 7.145 -9.172 1.00 98.81 97 MET A C 1
ATOM 770 O O . MET A 1 97 ? 7.540 7.027 -10.365 1.00 98.81 97 MET A O 1
ATOM 774 N N . LEU A 1 98 ? 8.230 8.299 -8.640 1.00 98.75 98 LEU A N 1
ATOM 775 C CA . LEU A 1 98 ? 8.344 9.547 -9.406 1.00 98.75 98 LEU A CA 1
ATOM 776 C C . LEU A 1 98 ? 9.388 9.438 -10.527 1.00 98.75 98 LEU A C 1
ATOM 778 O O . LEU A 1 98 ? 9.168 9.902 -11.646 1.00 98.75 98 LEU A O 1
ATOM 782 N N . PHE A 1 99 ? 10.518 8.778 -10.256 1.00 98.69 99 PHE A N 1
ATOM 783 C CA . PHE A 1 99 ? 11.518 8.482 -11.279 1.00 98.69 99 PHE A CA 1
ATOM 784 C C . PHE A 1 99 ? 10.931 7.627 -12.413 1.00 98.69 99 PHE A C 1
ATOM 786 O O . PHE A 1 99 ? 11.060 7.985 -13.584 1.00 98.69 99 PHE A O 1
ATOM 793 N N . LEU A 1 100 ? 10.243 6.530 -12.085 1.00 98.62 100 LEU A N 1
ATOM 794 C CA . LEU A 1 100 ? 9.643 5.636 -13.077 1.00 98.62 100 LEU A CA 1
ATOM 795 C C . LEU A 1 100 ? 8.525 6.307 -13.880 1.00 98.62 100 LEU A C 1
ATOM 797 O O . LEU A 1 100 ? 8.400 6.029 -15.077 1.00 98.62 100 LEU A O 1
ATOM 801 N N . GLU A 1 101 ? 7.735 7.180 -13.258 1.00 98.50 101 GLU A N 1
ATOM 802 C CA . GLU A 1 101 ? 6.771 8.024 -13.965 1.00 98.50 101 GLU A CA 1
ATOM 803 C C . GLU A 1 101 ? 7.479 8.917 -14.990 1.00 98.50 101 GLU A C 1
ATOM 805 O O . GLU A 1 101 ? 7.079 8.934 -16.154 1.00 98.50 101 GLU A O 1
ATOM 810 N N . SER A 1 102 ? 8.564 9.595 -14.597 1.00 98.25 102 SER A N 1
ATOM 811 C CA . SER A 1 102 ? 9.318 10.472 -15.504 1.00 98.25 102 SER A CA 1
ATOM 812 C C . SER A 1 102 ? 9.946 9.734 -16.694 1.00 98.25 102 SER A C 1
ATOM 814 O O . SER A 1 102 ? 10.016 10.288 -17.790 1.00 98.25 102 SER A O 1
ATOM 816 N N . GLU A 1 103 ? 10.357 8.476 -16.504 1.00 98.12 103 GLU A N 1
ATOM 817 C CA . GLU A 1 103 ? 10.952 7.650 -17.562 1.00 98.12 103 GLU A CA 1
ATOM 818 C C . GLU A 1 103 ? 9.904 7.182 -18.578 1.00 98.12 103 GLU A C 1
ATOM 820 O O . GLU A 1 103 ? 10.150 7.159 -19.787 1.00 98.12 103 GLU A O 1
ATOM 825 N N . ASN A 1 104 ? 8.732 6.765 -18.094 1.00 97.38 104 ASN A N 1
ATOM 826 C CA . ASN A 1 104 ? 7.602 6.415 -18.944 1.00 97.38 104 ASN A CA 1
ATOM 827 C C . ASN A 1 104 ? 6.293 6.446 -18.132 1.00 97.38 104 ASN A C 1
ATOM 829 O O . ASN A 1 104 ? 6.057 5.524 -17.344 1.00 97.38 104 ASN A O 1
ATOM 833 N N . PRO A 1 105 ? 5.420 7.446 -18.343 1.00 97.62 105 PRO A N 1
ATOM 834 C CA . PRO A 1 105 ? 4.204 7.609 -17.552 1.00 97.62 105 PRO A CA 1
ATOM 835 C C . PRO A 1 105 ? 3.054 6.684 -17.986 1.00 97.62 105 PRO A C 1
ATOM 837 O O . PRO A 1 105 ? 2.019 6.666 -17.332 1.00 97.62 105 PRO A O 1
ATOM 840 N N . ASP A 1 106 ? 3.206 5.935 -19.084 1.00 97.69 106 ASP A N 1
ATOM 841 C CA . ASP A 1 106 ? 2.166 5.049 -19.630 1.00 97.69 106 ASP A CA 1
ATOM 842 C C . ASP A 1 106 ? 2.395 3.567 -19.283 1.00 97.69 106 ASP A C 1
ATOM 844 O O . ASP A 1 106 ? 1.582 2.713 -19.634 1.00 97.69 106 ASP A O 1
ATOM 848 N N . LYS A 1 107 ? 3.519 3.232 -18.636 1.00 98.12 107 LYS A N 1
ATOM 849 C CA . LYS A 1 107 ? 3.866 1.852 -18.270 1.00 98.12 107 LYS A CA 1
ATOM 850 C C . LYS A 1 107 ? 3.647 1.589 -16.790 1.00 98.12 107 LYS A C 1
ATOM 852 O O . LYS A 1 107 ? 4.171 2.335 -15.966 1.00 98.12 107 LYS A O 1
ATOM 857 N N . ASP A 1 108 ? 3.021 0.460 -16.480 1.00 98.50 108 ASP A N 1
ATOM 858 C CA . ASP A 1 108 ? 2.824 -0.036 -15.116 1.00 98.50 108 ASP A CA 1
ATOM 859 C C . ASP A 1 108 ? 4.112 -0.040 -14.276 1.00 98.50 108 ASP A C 1
ATOM 861 O O . ASP A 1 108 ? 5.222 -0.242 -14.784 1.00 98.50 108 ASP A O 1
ATOM 865 N N . ILE A 1 109 ? 3.948 0.160 -12.972 1.00 98.88 109 ILE A N 1
ATOM 866 C CA . ILE A 1 109 ? 4.973 -0.036 -11.943 1.00 98.88 109 ILE A CA 1
ATOM 867 C C . ILE A 1 109 ? 4.590 -1.271 -11.127 1.00 98.88 109 ILE A C 1
ATOM 869 O O . ILE A 1 109 ? 3.421 -1.461 -10.797 1.00 98.88 109 ILE A O 1
ATOM 873 N N . HIS A 1 110 ? 5.565 -2.108 -10.774 1.00 98.75 110 HIS A N 1
ATOM 874 C CA . HIS A 1 110 ? 5.333 -3.325 -9.995 1.00 98.75 110 HIS A CA 1
ATOM 875 C C . HIS A 1 110 ? 5.938 -3.199 -8.594 1.00 98.75 110 HIS A C 1
ATOM 877 O O . HIS A 1 110 ? 7.157 -3.273 -8.427 1.00 98.75 110 HIS A O 1
ATOM 883 N N . LEU A 1 111 ? 5.087 -3.044 -7.581 1.00 98.81 111 LEU A N 1
ATOM 884 C CA . LEU A 1 111 ? 5.468 -2.953 -6.175 1.00 98.81 111 LEU A CA 1
ATOM 885 C C . LEU A 1 111 ? 5.369 -4.325 -5.491 1.00 98.81 111 LEU A C 1
ATOM 887 O O . LEU A 1 111 ? 4.280 -4.846 -5.246 1.00 98.81 111 LEU A O 1
ATOM 891 N N . TYR A 1 112 ? 6.517 -4.903 -5.151 1.00 98.75 112 TYR A N 1
ATOM 892 C CA . TYR A 1 112 ? 6.620 -6.167 -4.423 1.00 98.75 112 TYR A CA 1
ATOM 893 C C . TYR A 1 112 ? 6.682 -5.906 -2.920 1.00 98.75 112 TYR A C 1
ATOM 895 O O . TYR A 1 112 ? 7.570 -5.202 -2.442 1.00 98.75 112 TYR A O 1
ATOM 903 N N . ILE A 1 113 ? 5.754 -6.501 -2.175 1.00 98.94 113 ILE A N 1
ATOM 904 C CA . ILE A 1 113 ? 5.514 -6.220 -0.761 1.00 98.94 113 ILE A CA 1
ATOM 905 C C . ILE A 1 113 ? 5.837 -7.454 0.082 1.00 98.94 113 ILE A C 1
ATOM 907 O O . ILE A 1 113 ? 5.223 -8.509 -0.085 1.00 98.94 113 ILE A O 1
ATOM 911 N N . ASN A 1 114 ? 6.769 -7.284 1.020 1.00 98.75 114 ASN A N 1
ATOM 912 C CA . ASN A 1 114 ? 7.032 -8.208 2.120 1.00 98.75 114 ASN A CA 1
ATOM 913 C C . ASN A 1 114 ? 7.237 -7.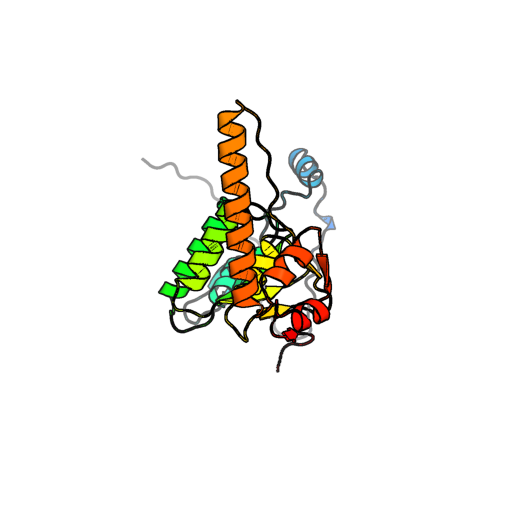411 3.415 1.00 98.75 114 ASN A C 1
ATOM 915 O O . ASN A 1 114 ? 8.370 -7.118 3.805 1.00 98.75 114 ASN A O 1
ATOM 919 N N . SER A 1 115 ? 6.148 -6.999 4.059 1.00 98.75 115 SER A N 1
ATOM 920 C CA . SER A 1 115 ? 6.204 -6.041 5.163 1.00 98.75 115 SER A CA 1
ATOM 921 C C . SER A 1 115 ? 5.282 -6.427 6.322 1.00 98.75 115 SER A C 1
ATOM 923 O O . SER A 1 115 ? 4.119 -6.769 6.087 1.00 98.75 115 SER A O 1
ATOM 925 N N . PRO A 1 116 ? 5.760 -6.326 7.580 1.00 98.56 116 PRO A N 1
ATOM 926 C CA . PRO A 1 116 ? 4.914 -6.419 8.764 1.00 98.56 116 PRO A CA 1
ATOM 927 C C . PRO A 1 116 ? 4.104 -5.131 9.032 1.00 98.56 116 PRO A C 1
ATOM 929 O O . PRO A 1 116 ? 3.390 -5.067 10.028 1.00 98.56 116 PRO A O 1
ATOM 932 N N . GLY A 1 117 ? 4.235 -4.100 8.189 1.00 98.38 117 GLY A N 1
ATOM 933 C CA . GLY A 1 117 ? 3.673 -2.770 8.415 1.00 98.38 117 GLY A CA 1
ATOM 934 C C . GLY A 1 117 ? 4.656 -1.835 9.117 1.00 98.38 117 GLY A C 1
ATOM 935 O O . GLY A 1 117 ? 5.869 -2.048 9.076 1.00 98.38 117 GLY A O 1
ATOM 936 N N . GLY A 1 118 ? 4.147 -0.765 9.729 1.00 98.19 118 GLY A N 1
ATOM 937 C CA . GLY A 1 118 ? 4.972 0.242 10.396 1.00 98.19 118 GLY A CA 1
ATOM 938 C C . GLY A 1 118 ? 4.264 1.589 10.530 1.00 98.19 118 GLY A C 1
ATOM 939 O O . GLY A 1 118 ? 3.067 1.637 10.800 1.00 98.19 118 GLY A O 1
ATOM 940 N N . SER A 1 119 ? 5.016 2.676 10.357 1.00 98.31 119 SER A N 1
ATOM 941 C CA . SER A 1 119 ? 4.525 4.050 10.478 1.00 98.31 119 SER A CA 1
ATOM 942 C C . SER A 1 119 ? 3.374 4.328 9.506 1.00 98.31 119 SER A C 1
ATOM 944 O O . SER A 1 119 ? 3.505 4.145 8.294 1.00 98.31 119 SER A O 1
ATOM 946 N N . VAL A 1 120 ? 2.247 4.804 10.046 1.00 98.31 120 VAL A N 1
ATOM 947 C CA . VAL A 1 120 ? 1.062 5.157 9.252 1.00 98.31 120 VAL A CA 1
ATOM 948 C C . VAL A 1 120 ? 1.358 6.336 8.333 1.00 98.31 120 VAL A C 1
ATOM 950 O O . VAL A 1 120 ? 1.012 6.288 7.161 1.00 98.31 120 VAL A O 1
ATOM 953 N N . THR A 1 121 ? 2.030 7.378 8.822 1.00 98.38 121 THR A N 1
ATOM 954 C CA . THR A 1 121 ? 2.336 8.571 8.016 1.00 98.38 121 THR A CA 1
ATOM 955 C C . THR A 1 121 ? 3.311 8.258 6.885 1.00 98.38 121 THR A C 1
ATOM 957 O O . THR A 1 121 ? 3.115 8.727 5.766 1.00 98.38 121 THR A O 1
ATOM 960 N N . ALA A 1 122 ? 4.312 7.412 7.147 1.00 98.62 122 ALA A N 1
ATOM 961 C CA . ALA A 1 122 ? 5.222 6.918 6.117 1.00 98.62 122 ALA A CA 1
ATOM 962 C C . ALA A 1 122 ? 4.480 6.064 5.076 1.00 98.62 122 ALA A C 1
ATOM 964 O O . ALA A 1 122 ? 4.701 6.208 3.880 1.00 98.62 122 ALA A O 1
ATOM 965 N N . GLY A 1 123 ? 3.554 5.204 5.511 1.00 98.75 123 GLY A N 1
ATOM 966 C CA . GLY A 1 123 ? 2.709 4.434 4.599 1.00 98.75 123 GLY A CA 1
ATOM 967 C C . GLY A 1 123 ? 1.796 5.315 3.746 1.00 98.75 123 GLY A C 1
ATOM 968 O O . GLY A 1 123 ? 1.685 5.098 2.543 1.00 98.75 123 GLY A O 1
ATOM 969 N N . MET A 1 124 ? 1.192 6.346 4.339 1.00 98.81 124 MET A N 1
ATOM 970 C CA . MET A 1 124 ? 0.304 7.264 3.624 1.00 98.81 124 MET A CA 1
ATOM 971 C C . MET A 1 124 ? 1.029 8.071 2.541 1.00 98.81 124 MET A C 1
ATOM 973 O O . MET A 1 124 ? 0.429 8.340 1.507 1.00 98.81 124 MET A O 1
ATOM 977 N N . SER A 1 125 ? 2.318 8.393 2.706 1.00 98.88 125 SER A N 1
ATOM 978 C CA . SER A 1 125 ? 3.078 9.067 1.640 1.00 98.88 125 SER A CA 1
ATOM 979 C C . SER A 1 125 ? 3.289 8.168 0.415 1.00 98.88 125 SER A C 1
ATOM 981 O O . SER A 1 125 ? 3.188 8.639 -0.720 1.00 98.88 125 SER A O 1
ATOM 983 N N . ILE A 1 126 ? 3.511 6.865 0.630 1.00 98.94 126 ILE A N 1
ATOM 984 C CA . ILE A 1 126 ? 3.553 5.870 -0.449 1.00 98.94 126 ILE A CA 1
ATOM 985 C C . ILE A 1 126 ? 2.171 5.762 -1.094 1.00 98.94 126 ILE A C 1
ATOM 987 O O . ILE A 1 126 ? 2.067 5.855 -2.313 1.00 98.94 126 ILE A O 1
ATOM 991 N N . TYR A 1 127 ? 1.119 5.607 -0.283 1.00 98.94 127 TYR A N 1
ATOM 992 C CA . TYR A 1 127 ? -0.261 5.487 -0.754 1.00 98.94 127 TYR A CA 1
ATOM 993 C C . TYR A 1 127 ? -0.659 6.658 -1.656 1.00 98.94 127 TYR A C 1
ATOM 995 O O . TYR A 1 127 ? -1.053 6.433 -2.798 1.00 98.94 127 TYR A O 1
ATOM 1003 N N . ASP A 1 128 ? -0.507 7.894 -1.179 1.00 98.94 128 ASP A N 1
ATOM 1004 C CA . ASP A 1 128 ? -0.895 9.085 -1.937 1.00 98.94 128 ASP A CA 1
ATOM 1005 C C . ASP A 1 128 ? -0.084 9.195 -3.233 1.00 98.94 128 ASP A C 1
ATOM 1007 O O . ASP A 1 128 ? -0.639 9.531 -4.275 1.00 98.94 128 ASP A O 1
ATOM 1011 N N . THR A 1 129 ? 1.202 8.828 -3.208 1.00 98.94 129 THR A N 1
ATOM 1012 C CA . THR A 1 129 ? 2.036 8.788 -4.419 1.00 98.94 129 THR A CA 1
ATOM 1013 C C . THR A 1 129 ? 1.529 7.749 -5.418 1.00 98.94 129 THR A C 1
ATOM 1015 O O . THR A 1 129 ? 1.435 8.058 -6.602 1.00 98.94 129 THR A O 1
ATOM 1018 N N . MET A 1 130 ? 1.147 6.548 -4.963 1.00 98.88 130 MET A N 1
ATOM 1019 C CA . MET A 1 130 ? 0.571 5.511 -5.831 1.00 98.88 130 MET A CA 1
ATOM 1020 C C . MET A 1 130 ? -0.701 5.987 -6.536 1.00 98.88 130 MET A C 1
ATOM 1022 O O . MET A 1 130 ? -0.908 5.629 -7.689 1.00 98.88 130 MET A O 1
ATOM 1026 N N . GLN A 1 131 ? -1.541 6.776 -5.857 1.00 98.81 131 GLN A N 1
ATOM 1027 C CA . GLN A 1 131 ? -2.779 7.303 -6.444 1.00 98.81 131 GLN A CA 1
ATOM 1028 C C . GLN A 1 131 ? -2.551 8.563 -7.297 1.00 98.81 131 GLN A C 1
ATOM 1030 O O . GLN A 1 131 ? -3.390 8.903 -8.128 1.00 98.81 131 GLN A O 1
ATOM 1035 N N . PHE A 1 132 ? -1.462 9.294 -7.049 1.00 98.81 132 PHE A N 1
ATOM 1036 C CA . PHE A 1 132 ? -1.172 10.575 -7.692 1.00 98.81 132 PHE A CA 1
ATOM 1037 C C . PHE A 1 132 ? -0.499 10.424 -9.057 1.00 98.81 132 PHE A C 1
ATOM 1039 O O . PHE A 1 132 ? -0.811 11.181 -9.978 1.00 98.81 132 PHE A O 1
ATOM 1046 N N . ILE A 1 133 ? 0.443 9.487 -9.178 1.00 98.81 133 ILE A N 1
ATOM 1047 C CA . ILE A 1 133 ? 1.197 9.288 -10.418 1.00 98.81 133 ILE A CA 1
ATOM 1048 C C . ILE A 1 133 ? 0.307 8.708 -11.521 1.00 98.81 133 ILE A C 1
ATOM 1050 O O . ILE A 1 133 ? -0.660 7.995 -11.261 1.00 98.81 133 ILE A O 1
ATOM 1054 N N . LYS A 1 134 ? 0.650 8.986 -12.779 1.00 98.69 134 LYS A N 1
ATOM 1055 C CA . LYS A 1 134 ? -0.106 8.489 -13.938 1.00 98.69 134 LYS A CA 1
ATOM 1056 C C . LYS A 1 134 ? -0.009 6.964 -14.162 1.00 98.69 134 LYS A C 1
ATOM 1058 O O . LYS A 1 134 ? -1.019 6.391 -14.568 1.00 98.69 134 LYS A O 1
ATOM 1063 N N . PRO A 1 135 ? 1.150 6.298 -13.974 1.00 98.81 135 PRO A N 1
ATOM 1064 C CA . PRO A 1 135 ? 1.246 4.847 -14.103 1.00 98.81 135 PRO A CA 1
ATOM 1065 C C . PRO A 1 135 ? 0.344 4.080 -13.139 1.00 98.81 135 PRO A C 1
ATOM 1067 O O . PRO A 1 135 ? 0.321 4.373 -11.947 1.00 98.81 135 PRO A O 1
ATOM 1070 N N . ASP A 1 136 ? -0.260 2.993 -13.618 1.00 98.88 136 ASP A N 1
ATOM 1071 C CA . ASP A 1 136 ? -0.868 2.016 -12.719 1.00 98.88 136 ASP A CA 1
ATOM 1072 C C . ASP A 1 136 ? 0.210 1.366 -11.839 1.00 98.88 136 ASP A C 1
ATOM 1074 O O . ASP A 1 136 ? 1.211 0.834 -12.336 1.00 98.88 136 ASP A O 1
ATOM 1078 N N . VAL A 1 137 ? -0.017 1.347 -10.525 1.00 98.88 137 VAL A N 1
ATOM 1079 C CA . VAL A 1 137 ? 0.834 0.613 -9.581 1.00 98.88 137 VAL A CA 1
ATOM 1080 C C . VAL A 1 137 ? 0.219 -0.753 -9.300 1.00 98.88 137 VAL A C 1
ATOM 1082 O O . VAL A 1 137 ? -0.736 -0.884 -8.536 1.00 98.88 137 VAL A O 1
ATOM 1085 N N . SER A 1 138 ? 0.786 -1.793 -9.904 1.00 98.81 138 SER A N 1
ATOM 1086 C CA . SER A 1 138 ? 0.474 -3.184 -9.583 1.00 98.81 138 SER A CA 1
ATOM 1087 C C . SER A 1 138 ? 1.165 -3.594 -8.285 1.00 98.81 138 SER A C 1
ATOM 1089 O O . SER A 1 138 ? 2.349 -3.311 -8.092 1.00 98.81 138 SER A O 1
ATOM 1091 N N . THR A 1 139 ? 0.452 -4.296 -7.408 1.00 98.94 139 THR A N 1
ATOM 1092 C CA . THR A 1 139 ? 0.974 -4.755 -6.114 1.00 98.94 139 THR A CA 1
ATOM 1093 C C . THR A 1 139 ? 1.072 -6.276 -6.070 1.00 98.94 139 THR A C 1
ATOM 1095 O O . THR A 1 139 ? 0.219 -6.991 -6.593 1.00 98.94 139 THR A O 1
ATOM 1098 N N . MET A 1 140 ? 2.132 -6.790 -5.446 1.00 98.56 140 MET A N 1
ATOM 1099 C CA . MET A 1 140 ? 2.383 -8.225 -5.312 1.00 98.56 140 MET A CA 1
ATOM 1100 C C . MET A 1 140 ? 2.838 -8.560 -3.895 1.00 98.56 140 MET A C 1
ATOM 1102 O O . MET A 1 140 ? 3.933 -8.173 -3.487 1.00 98.56 140 MET A O 1
ATOM 1106 N N . CYS A 1 141 ? 2.049 -9.336 -3.158 1.00 98.75 141 CYS A N 1
ATOM 1107 C CA . CYS A 1 141 ? 2.466 -9.862 -1.864 1.00 98.75 141 CYS A CA 1
ATOM 1108 C C . CYS A 1 141 ? 3.389 -11.078 -2.030 1.00 98.75 141 CYS A C 1
ATOM 1110 O O . CYS A 1 141 ? 2.991 -12.118 -2.568 1.00 98.75 141 CYS A O 1
ATOM 1112 N N . VAL A 1 142 ? 4.614 -10.959 -1.514 1.00 97.38 142 VAL A N 1
ATOM 1113 C CA . VAL A 1 142 ? 5.603 -12.039 -1.444 1.00 97.38 142 VAL A CA 1
ATOM 1114 C C . VAL A 1 142 ? 5.994 -12.275 0.015 1.00 97.38 142 VAL A C 1
ATOM 1116 O O . VAL A 1 142 ? 6.681 -11.472 0.631 1.00 97.38 142 VAL A O 1
ATOM 1119 N N . GLY A 1 143 ? 5.545 -13.385 0.600 1.00 98.25 143 GLY A N 1
ATOM 1120 C CA . GLY A 1 143 ? 5.746 -13.655 2.027 1.00 98.25 143 GLY A CA 1
ATOM 1121 C C . GLY A 1 143 ? 4.605 -13.100 2.875 1.00 98.25 143 GLY A C 1
ATOM 1122 O O . GLY A 1 143 ? 3.659 -13.835 3.148 1.00 98.25 143 GLY A O 1
ATOM 1123 N N . GLN A 1 144 ? 4.667 -11.834 3.299 1.00 98.62 144 GLN A N 1
ATOM 1124 C CA . GLN A 1 144 ? 3.567 -11.233 4.062 1.00 98.62 144 GLN A CA 1
ATOM 1125 C C . GLN A 1 144 ? 3.275 -9.770 3.729 1.00 98.62 144 GLN A C 1
ATOM 1127 O O . GLN A 1 144 ? 4.167 -8.992 3.398 1.00 98.62 144 GLN A O 1
ATOM 1132 N N . ALA A 1 145 ? 2.019 -9.384 3.914 1.00 98.81 145 ALA A N 1
ATOM 1133 C CA . ALA A 1 145 ? 1.573 -8.000 3.931 1.00 98.81 145 ALA A CA 1
ATOM 1134 C C . ALA A 1 145 ? 0.670 -7.816 5.152 1.00 98.81 145 ALA A C 1
ATOM 1136 O O . ALA A 1 145 ? -0.478 -8.246 5.146 1.00 98.81 145 ALA A O 1
ATOM 1137 N N . ALA A 1 146 ? 1.201 -7.229 6.221 1.00 98.75 146 ALA A N 1
ATOM 1138 C CA . ALA A 1 146 ? 0.468 -7.018 7.465 1.00 98.75 146 ALA A CA 1
ATOM 1139 C C . ALA A 1 146 ? 0.338 -5.528 7.784 1.00 98.75 146 ALA A C 1
ATOM 1141 O O . ALA A 1 146 ? 1.232 -4.746 7.449 1.00 98.75 146 ALA A O 1
ATOM 1142 N N . SER A 1 147 ? -0.753 -5.136 8.446 1.00 98.50 147 SER A N 1
ATOM 1143 C CA . SER A 1 147 ? -1.002 -3.755 8.871 1.00 98.50 147 SER A CA 1
ATOM 1144 C C . SER A 1 147 ? -0.842 -2.783 7.687 1.00 98.50 147 SER A C 1
ATOM 1146 O O . SER A 1 147 ? -1.477 -2.968 6.647 1.00 98.50 147 SER A O 1
ATOM 1148 N N . MET A 1 148 ? 0.051 -1.794 7.775 1.00 98.69 148 MET A N 1
ATOM 1149 C CA . MET A 1 148 ? 0.326 -0.859 6.676 1.00 98.69 148 MET A CA 1
ATOM 1150 C C . MET A 1 148 ? 0.822 -1.536 5.383 1.00 98.69 148 MET A C 1
ATOM 1152 O O . MET A 1 148 ? 0.583 -1.033 4.289 1.00 98.69 148 MET A O 1
ATOM 1156 N N . GLY A 1 149 ? 1.448 -2.714 5.475 1.00 98.75 149 GLY A N 1
ATOM 1157 C CA . GLY A 1 149 ? 1.786 -3.526 4.306 1.00 98.75 149 GLY A CA 1
ATOM 1158 C C . GLY A 1 149 ? 0.548 -4.084 3.596 1.00 98.75 149 GLY A C 1
ATOM 1159 O O . GLY A 1 149 ? 0.495 -4.067 2.369 1.00 98.75 149 GLY A O 1
ATOM 1160 N N . ALA A 1 150 ? -0.461 -4.537 4.351 1.00 98.88 150 ALA A N 1
ATOM 1161 C CA . ALA A 1 150 ? -1.745 -4.987 3.800 1.00 98.88 150 ALA A CA 1
ATOM 1162 C C . ALA A 1 150 ? -2.526 -3.821 3.184 1.00 98.88 150 ALA A C 1
ATOM 1164 O O . ALA A 1 150 ? -3.100 -3.954 2.104 1.00 98.88 150 ALA A O 1
ATOM 1165 N N . PHE A 1 151 ? -2.504 -2.662 3.844 1.00 98.88 151 PHE A N 1
ATOM 1166 C CA . PHE A 1 151 ? -3.127 -1.443 3.337 1.00 98.88 151 PHE A CA 1
ATOM 1167 C C . PHE A 1 151 ? -2.569 -1.056 1.960 1.00 98.88 151 PHE A C 1
ATOM 1169 O O . PHE A 1 151 ? -3.325 -0.914 1.001 1.00 98.88 151 PHE A O 1
ATOM 1176 N N . LEU A 1 152 ? -1.240 -0.987 1.833 1.00 98.88 152 LEU A N 1
ATOM 1177 C CA . LEU A 1 152 ? -0.574 -0.664 0.567 1.00 98.88 152 LEU A CA 1
ATOM 1178 C C . LEU A 1 152 ? -0.753 -1.749 -0.502 1.00 98.88 152 LEU A C 1
ATOM 1180 O O . LEU A 1 152 ? -0.863 -1.421 -1.678 1.00 98.88 152 LEU A O 1
ATOM 1184 N N . LEU A 1 153 ? -0.839 -3.026 -0.115 1.00 98.94 153 LEU A N 1
ATOM 1185 C CA . LEU A 1 153 ? -1.202 -4.109 -1.035 1.00 98.94 153 LEU A CA 1
ATOM 1186 C C . LEU A 1 153 ? -2.589 -3.874 -1.650 1.00 98.94 153 LEU A C 1
ATOM 1188 O O . LEU A 1 153 ? -2.740 -3.958 -2.869 1.00 98.94 153 LEU A O 1
ATOM 1192 N N . THR A 1 154 ? -3.568 -3.545 -0.805 1.00 98.88 154 THR A N 1
ATOM 1193 C CA . THR A 1 154 ? -4.972 -3.325 -1.192 1.00 98.88 154 THR A CA 1
ATOM 1194 C C . THR A 1 154 ? -5.135 -2.108 -2.107 1.00 98.88 154 THR A C 1
ATOM 1196 O O . THR A 1 154 ? -6.022 -2.101 -2.957 1.00 98.88 154 THR A O 1
ATOM 1199 N N . ALA A 1 155 ? -4.259 -1.111 -1.953 1.00 98.88 155 ALA A N 1
ATOM 1200 C CA . ALA A 1 155 ? -4.268 0.160 -2.676 1.00 98.88 155 ALA A CA 1
ATOM 1201 C C . ALA A 1 155 ? -3.671 0.118 -4.095 1.00 98.88 155 ALA A C 1
ATOM 1203 O O . ALA A 1 155 ? -3.583 1.158 -4.752 1.00 98.88 155 ALA A O 1
ATOM 1204 N N . GLY A 1 156 ? -3.205 -1.048 -4.555 1.00 98.88 156 GLY A N 1
ATOM 1205 C CA . GLY A 1 156 ? -2.770 -1.217 -5.941 1.00 98.88 156 GLY A CA 1
ATOM 1206 C C . GLY A 1 156 ? -3.916 -1.012 -6.935 1.00 98.88 156 GLY A C 1
ATOM 1207 O O . GLY A 1 156 ? -5.090 -1.104 -6.581 1.00 98.88 156 GLY A O 1
ATOM 1208 N N . ALA A 1 157 ? -3.573 -0.764 -8.197 1.00 98.81 157 ALA A N 1
ATOM 1209 C CA . ALA A 1 157 ? -4.554 -0.565 -9.259 1.00 98.81 157 ALA A CA 1
ATOM 1210 C C . ALA A 1 157 ? -5.521 -1.761 -9.362 1.00 98.81 157 ALA A C 1
ATOM 1212 O O . ALA A 1 157 ? -5.100 -2.921 -9.336 1.00 98.81 157 ALA A O 1
ATOM 1213 N N . THR A 1 158 ? -6.822 -1.483 -9.491 1.00 98.38 158 THR A N 1
ATOM 1214 C CA . THR A 1 158 ? -7.873 -2.508 -9.561 1.00 98.38 158 THR A CA 1
ATOM 1215 C C . THR A 1 158 ? -7.611 -3.507 -10.691 1.00 98.38 158 THR A C 1
ATOM 1217 O O . THR A 1 158 ? -7.326 -3.125 -11.825 1.00 98.38 158 THR A O 1
ATOM 1220 N N . GLY A 1 159 ? -7.720 -4.802 -10.395 1.00 98.25 159 GLY A N 1
ATOM 1221 C CA . GLY A 1 159 ? -7.400 -5.883 -11.332 1.00 98.25 159 GLY A CA 1
ATOM 1222 C C . GLY A 1 159 ? -5.904 -6.213 -11.428 1.00 98.25 159 GLY A C 1
ATOM 1223 O O . GLY A 1 159 ? -5.540 -7.137 -12.157 1.00 98.25 159 GLY A O 1
ATOM 1224 N N . LYS A 1 160 ? -5.037 -5.484 -10.711 1.00 98.69 160 LYS A N 1
ATOM 1225 C CA . LYS A 1 160 ? -3.572 -5.636 -10.723 1.00 98.69 160 LYS A CA 1
ATOM 1226 C C . LYS A 1 160 ? -2.971 -5.841 -9.323 1.00 98.69 160 LYS A C 1
ATOM 1228 O O . LYS A 1 160 ? -1.775 -5.589 -9.131 1.00 98.69 160 LYS A O 1
ATOM 1233 N N . ARG A 1 161 ? -3.773 -6.304 -8.358 1.00 98.81 161 ARG A N 1
ATOM 1234 C CA . ARG A 1 161 ? -3.356 -6.641 -6.987 1.00 98.81 161 ARG A CA 1
ATOM 1235 C C . ARG A 1 161 ? -3.232 -8.150 -6.841 1.00 98.81 161 ARG A C 1
ATOM 1237 O O . ARG A 1 161 ? -4.183 -8.892 -7.092 1.00 98.81 161 ARG A O 1
ATOM 1244 N N . PHE A 1 162 ? -2.068 -8.617 -6.417 1.00 98.75 162 PHE A N 1
ATOM 1245 C CA . PHE A 1 162 ? -1.728 -10.033 -6.461 1.00 98.75 162 PHE A CA 1
ATOM 1246 C C . PHE A 1 162 ? -1.086 -10.531 -5.170 1.00 98.75 162 PHE A C 1
ATOM 1248 O O . PHE A 1 162 ? -0.459 -9.778 -4.425 1.00 98.75 162 PHE A O 1
ATOM 1255 N N . ALA A 1 163 ? -1.167 -11.838 -4.945 1.00 98.69 163 ALA A N 1
ATOM 1256 C CA . ALA A 1 163 ? -0.381 -12.520 -3.924 1.00 98.69 163 ALA A CA 1
ATOM 1257 C C . ALA A 1 163 ? 0.141 -13.868 -4.427 1.00 98.69 163 ALA A C 1
ATOM 1259 O O . ALA A 1 163 ? -0.468 -14.514 -5.283 1.00 98.69 163 ALA A O 1
ATOM 1260 N N . LEU A 1 164 ? 1.269 -14.310 -3.872 1.00 98.50 164 LEU A N 1
ATOM 1261 C CA . LEU A 1 164 ? 1.729 -15.689 -4.040 1.00 98.50 164 LEU A CA 1
ATOM 1262 C C . LEU A 1 164 ? 0.905 -16.657 -3.168 1.00 98.50 164 LEU A C 1
ATOM 1264 O O . LEU A 1 164 ? 0.382 -16.238 -2.138 1.00 98.50 164 LEU A O 1
ATOM 1268 N N . PRO A 1 165 ? 0.837 -17.963 -3.498 1.00 98.31 165 PRO A N 1
ATOM 1269 C CA . PRO A 1 165 ? -0.097 -18.893 -2.850 1.00 98.31 165 PRO A CA 1
ATOM 1270 C C . PRO A 1 165 ? 0.092 -19.052 -1.338 1.00 98.31 165 PRO A C 1
ATOM 1272 O O . PRO A 1 165 ? -0.869 -19.248 -0.610 1.00 98.31 165 PRO A O 1
ATOM 1275 N N . ASN A 1 166 ? 1.334 -18.944 -0.859 1.00 98.31 166 ASN A N 1
ATOM 1276 C CA . ASN A 1 166 ? 1.666 -19.072 0.565 1.00 98.31 166 ASN A CA 1
ATOM 1277 C C . ASN A 1 166 ? 1.828 -17.713 1.259 1.00 98.31 166 ASN A C 1
ATOM 1279 O O . ASN A 1 166 ? 2.405 -17.640 2.345 1.00 98.31 166 ASN A O 1
ATOM 1283 N N . ALA A 1 167 ? 1.412 -16.627 0.606 1.00 98.38 167 ALA A N 1
ATOM 1284 C CA . ALA A 1 167 ? 1.453 -15.312 1.212 1.00 98.38 167 ALA A CA 1
ATOM 1285 C C . ALA A 1 167 ? 0.422 -15.209 2.342 1.00 98.38 167 ALA A C 1
ATOM 1287 O O . ALA A 1 167 ? -0.655 -15.804 2.282 1.00 98.38 167 ALA A O 1
ATOM 1288 N N . ARG A 1 168 ? 0.759 -14.420 3.361 1.00 98.56 168 ARG A N 1
ATOM 1289 C CA . ARG A 1 168 ? -0.127 -14.122 4.487 1.00 98.56 168 ARG A CA 1
ATOM 1290 C C . ARG A 1 168 ? -0.455 -12.639 4.519 1.00 98.56 168 ARG A C 1
ATOM 1292 O O . ARG A 1 168 ? 0.452 -11.805 4.542 1.00 98.56 168 ARG A O 1
ATOM 1299 N N . VAL A 1 169 ? -1.737 -12.323 4.596 1.00 98.88 169 VAL A N 1
ATOM 1300 C CA . VAL A 1 169 ? -2.232 -10.958 4.774 1.00 98.88 169 VAL A CA 1
ATOM 1301 C C . VAL A 1 169 ? -2.738 -10.794 6.203 1.00 98.88 169 VAL A C 1
ATOM 1303 O O . VAL A 1 169 ? -3.254 -11.744 6.788 1.00 98.88 169 VAL A O 1
ATOM 1306 N N . MET A 1 170 ? -2.550 -9.622 6.804 1.00 98.81 170 MET A N 1
ATOM 1307 C CA . MET A 1 170 ? -3.150 -9.311 8.103 1.00 98.81 170 MET A CA 1
ATOM 1308 C C . MET A 1 170 ? -3.607 -7.859 8.160 1.00 98.81 170 MET A C 1
ATOM 1310 O O . MET A 1 170 ? -2.831 -6.957 7.843 1.00 98.81 170 MET A O 1
ATOM 1314 N N . ILE A 1 171 ? -4.843 -7.637 8.595 1.00 98.81 171 ILE A N 1
ATOM 1315 C CA . ILE A 1 171 ? -5.401 -6.303 8.836 1.00 98.81 171 ILE A CA 1
ATOM 1316 C C . ILE A 1 171 ? -5.720 -6.125 10.322 1.00 98.81 171 ILE A C 1
ATOM 1318 O O . ILE A 1 171 ? -6.108 -7.075 11.000 1.00 98.81 171 ILE A O 1
ATOM 1322 N N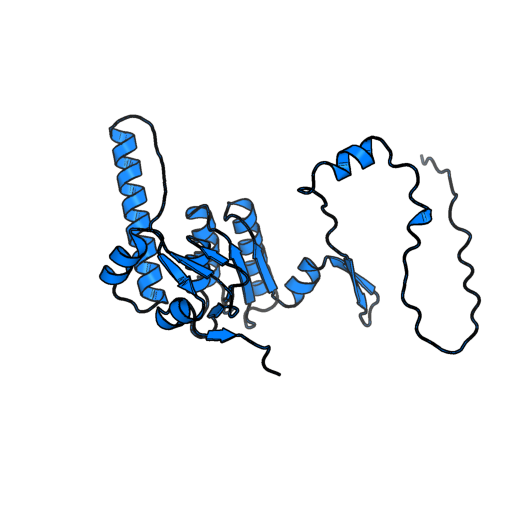 . HIS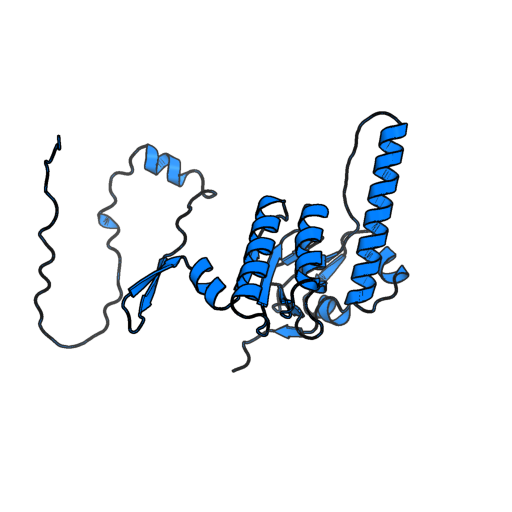 A 1 172 ? -5.539 -4.902 10.820 1.00 98.56 172 HIS A N 1
ATOM 1323 C CA . HIS A 1 172 ? -5.916 -4.498 12.172 1.00 98.56 172 HIS A CA 1
ATOM 1324 C C . HIS A 1 172 ? -6.057 -2.973 12.269 1.00 98.56 172 HIS A C 1
ATOM 1326 O O . HIS A 1 172 ? -5.678 -2.240 11.353 1.00 98.56 172 HIS A O 1
ATOM 1332 N N . GLN A 1 173 ? -6.589 -2.488 13.386 1.00 97.00 173 GLN A N 1
ATOM 1333 C CA . GLN A 1 173 ? -6.697 -1.067 13.692 1.00 97.00 173 GLN A CA 1
ATOM 1334 C C . GLN A 1 173 ? -5.322 -0.441 13.995 1.00 97.00 173 GLN A C 1
ATOM 1336 O O . GLN A 1 173 ? -4.405 -1.150 14.417 1.00 97.00 173 GLN A O 1
ATOM 1341 N N . PRO A 1 174 ? -5.154 0.884 13.815 1.00 95.94 174 PRO A N 1
ATOM 1342 C CA . PRO A 1 174 ? -3.887 1.542 14.108 1.00 95.94 174 PRO A CA 1
ATOM 1343 C C . PRO A 1 174 ? -3.504 1.404 15.586 1.00 95.94 174 PRO A C 1
ATOM 1345 O O . PRO A 1 174 ? -4.346 1.481 16.482 1.00 95.94 174 PRO A O 1
ATOM 1348 N N . LEU A 1 175 ? -2.203 1.258 15.826 1.00 91.38 175 LEU A N 1
ATOM 1349 C CA . LEU A 1 175 ? -1.604 1.229 17.155 1.00 91.38 175 LEU A CA 1
ATOM 1350 C C . LEU A 1 175 ? -0.855 2.539 17.407 1.00 91.38 175 LEU A C 1
ATOM 1352 O O . LEU A 1 175 ? -0.173 3.060 16.527 1.00 91.38 175 LEU A O 1
ATOM 1356 N N . GLY A 1 176 ? -0.958 3.056 18.626 1.00 90.12 176 GLY A N 1
ATOM 1357 C CA . GLY A 1 176 ? -0.247 4.254 19.052 1.00 90.12 176 GLY A CA 1
ATOM 1358 C C . GLY A 1 176 ? -0.175 4.340 20.570 1.00 90.12 176 GLY A C 1
ATOM 1359 O O . GLY A 1 176 ? -0.873 3.623 21.285 1.00 90.12 176 GLY A O 1
ATOM 1360 N N . GLY A 1 177 ? 0.689 5.219 21.061 1.00 90.44 177 GLY A N 1
ATOM 1361 C CA . GLY A 1 177 ? 0.863 5.471 22.484 1.00 90.44 177 GLY A CA 1
ATOM 1362 C C . GLY A 1 177 ? 1.287 6.912 22.707 1.00 90.44 177 GLY A C 1
ATOM 1363 O O . GLY A 1 177 ? 2.042 7.472 21.914 1.00 90.44 177 GLY A O 1
ATOM 1364 N N . PHE A 1 178 ? 0.781 7.516 23.776 1.00 93.94 178 PHE A N 1
ATOM 1365 C CA . PHE A 1 178 ? 1.118 8.878 24.160 1.00 93.94 178 PHE A CA 1
ATOM 1366 C C . PHE A 1 178 ? 1.098 9.013 25.686 1.00 93.94 178 PHE A C 1
ATOM 1368 O O . PHE A 1 178 ? 0.304 8.358 26.362 1.00 93.94 178 PHE A O 1
ATOM 1375 N N . GLN A 1 179 ? 1.965 9.866 26.227 1.00 92.38 179 GLN A N 1
ATOM 1376 C CA . GLN A 1 179 ? 2.037 10.190 27.649 1.00 92.38 179 GLN A CA 1
ATOM 1377 C C . GLN A 1 179 ? 2.222 11.702 27.797 1.00 92.38 179 GLN A C 1
ATOM 1379 O O . GLN A 1 179 ? 3.098 12.279 27.160 1.00 92.38 179 GLN A O 1
ATOM 1384 N N . GLY A 1 180 ? 1.421 12.343 28.648 1.00 95.81 180 GLY A N 1
ATOM 1385 C CA . GLY A 1 180 ? 1.461 13.795 28.814 1.00 95.81 180 GLY A CA 1
ATOM 1386 C C . GLY A 1 180 ? 0.324 14.320 29.682 1.00 95.81 180 GLY A C 1
ATOM 1387 O O . GLY A 1 180 ? -0.257 13.576 30.476 1.00 95.81 180 GLY A O 1
ATOM 1388 N N . GLN A 1 181 ? 0.011 15.609 29.544 1.00 96.56 181 GLN A N 1
ATOM 1389 C CA . GLN A 1 181 ? -1.111 16.226 30.251 1.00 96.56 181 GLN A CA 1
ATOM 1390 C C . GLN A 1 181 ? -2.445 15.661 29.741 1.00 96.56 181 GLN A C 1
ATOM 1392 O O . GLN A 1 181 ? -2.536 15.181 28.613 1.00 96.56 181 GLN A O 1
ATOM 1397 N N . ALA A 1 182 ? -3.504 15.749 30.554 1.00 96.12 182 ALA A N 1
ATOM 1398 C CA . ALA A 1 182 ? -4.829 15.250 30.174 1.00 96.12 182 ALA A CA 1
ATOM 1399 C C . ALA A 1 182 ? -5.329 15.848 28.842 1.00 96.12 182 ALA A C 1
ATOM 1401 O O . ALA A 1 182 ? -5.838 15.113 28.000 1.00 96.12 182 ALA A O 1
ATOM 1402 N N . SER A 1 183 ? -5.113 17.151 28.626 1.00 97.38 183 SER A N 1
ATOM 1403 C CA . SER A 1 183 ? -5.468 17.833 27.376 1.00 97.38 183 SER A CA 1
ATOM 1404 C C . SER A 1 183 ? -4.714 17.276 26.164 1.00 97.38 183 SER A C 1
ATOM 1406 O O . SER A 1 183 ? -5.310 17.082 25.109 1.00 97.38 183 SER A O 1
ATOM 1408 N N . ASP A 1 184 ? -3.424 16.965 26.315 1.00 96.69 184 ASP A N 1
ATOM 1409 C CA . ASP A 1 184 ? -2.612 16.405 25.230 1.00 96.69 184 ASP A CA 1
ATOM 1410 C C . ASP A 1 184 ? -3.030 14.963 24.914 1.00 96.69 184 ASP A C 1
ATOM 1412 O O . ASP A 1 184 ? -3.151 14.585 23.750 1.00 96.69 184 ASP A O 1
ATOM 1416 N N . ILE A 1 185 ? -3.327 14.163 25.947 1.00 97.25 185 ILE A N 1
ATOM 1417 C CA . ILE A 1 185 ? -3.867 12.805 25.780 1.00 97.25 185 ILE A CA 1
ATOM 1418 C C . ILE A 1 185 ? -5.170 12.848 24.974 1.00 97.25 185 ILE A C 1
ATOM 1420 O O . ILE A 1 185 ? -5.340 12.050 24.054 1.00 97.25 185 ILE A O 1
ATOM 1424 N N . GLU A 1 186 ? -6.075 13.783 25.276 1.00 97.44 186 GLU A N 1
ATOM 1425 C CA . GLU A 1 186 ? -7.324 13.948 24.526 1.00 97.44 186 GLU A CA 1
ATOM 1426 C C . GLU A 1 186 ? -7.069 14.307 23.051 1.00 97.44 186 GLU A C 1
ATOM 1428 O O . GLU A 1 186 ? -7.718 13.746 22.164 1.00 97.44 186 GLU A O 1
ATOM 1433 N N . ILE A 1 187 ? -6.111 15.200 22.774 1.00 97.88 187 ILE A N 1
ATOM 1434 C CA . ILE A 1 187 ? -5.723 15.583 21.405 1.00 97.88 187 ILE A CA 1
ATOM 1435 C C . ILE A 1 187 ? -5.230 14.359 20.624 1.00 97.88 187 ILE A C 1
ATOM 1437 O O . ILE A 1 187 ? -5.726 14.082 19.530 1.00 97.88 187 ILE A O 1
ATOM 1441 N N . HIS A 1 188 ? -4.305 13.585 21.195 1.00 97.38 188 HIS A N 1
ATOM 1442 C CA . HIS A 1 188 ? -3.747 12.405 20.533 1.00 97.38 188 HIS A CA 1
ATOM 1443 C C . HIS A 1 188 ? -4.765 11.264 20.386 1.00 97.38 188 HIS A C 1
ATOM 1445 O O . HIS A 1 188 ? -4.772 10.581 19.360 1.00 97.38 188 HIS A O 1
ATOM 1451 N N . ALA A 1 189 ? -5.665 11.087 21.357 1.00 97.38 189 ALA A N 1
ATOM 1452 C CA . ALA A 1 189 ? -6.757 10.119 21.264 1.00 97.38 189 ALA A CA 1
ATOM 1453 C C . ALA A 1 189 ? -7.736 10.464 20.127 1.00 97.38 189 ALA A C 1
ATOM 1455 O O . ALA A 1 189 ? -8.166 9.580 19.387 1.00 97.38 189 ALA A O 1
ATOM 1456 N N . LYS A 1 190 ? -8.067 11.748 19.940 1.00 98.00 190 LYS A N 1
ATOM 1457 C CA . LYS A 1 190 ? -8.904 12.189 18.811 1.00 98.00 190 LYS A CA 1
ATOM 1458 C C . LYS A 1 190 ? -8.223 11.943 17.468 1.00 98.00 190 LYS A C 1
ATOM 1460 O O . LYS A 1 190 ? -8.880 11.482 16.536 1.00 98.00 190 LYS A O 1
ATOM 1465 N N . GLU A 1 191 ? -6.922 12.206 17.373 1.00 98.12 191 GLU A N 1
ATOM 1466 C CA . GLU A 1 191 ? -6.184 12.012 16.123 1.00 98.12 191 GLU A CA 1
ATOM 1467 C C . GLU A 1 191 ? -6.081 10.533 15.729 1.00 98.12 191 GLU A C 1
ATOM 1469 O O . GLU A 1 191 ? -6.359 10.188 14.582 1.00 98.12 191 GLU A O 1
ATOM 1474 N N . ILE A 1 192 ? -5.781 9.623 16.664 1.00 97.75 192 ILE A N 1
ATOM 1475 C CA . ILE A 1 192 ? -5.713 8.190 16.327 1.00 97.75 192 ILE A CA 1
ATOM 1476 C C . ILE A 1 192 ? -7.080 7.621 15.916 1.00 97.75 192 ILE A C 1
ATOM 1478 O O . ILE A 1 192 ? -7.152 6.782 15.018 1.00 97.75 192 ILE A O 1
ATOM 1482 N N . LEU A 1 193 ? -8.179 8.110 16.503 1.00 97.94 193 LEU A N 1
ATOM 1483 C CA . LEU A 1 193 ? -9.537 7.737 16.088 1.00 97.94 193 LEU A CA 1
ATOM 1484 C C . LEU A 1 193 ? -9.870 8.250 14.683 1.00 97.94 193 LEU A C 1
ATOM 1486 O O . LEU A 1 193 ? -10.489 7.533 13.896 1.00 97.94 193 LEU A O 1
ATOM 1490 N N . LYS A 1 194 ? -9.422 9.461 14.339 1.00 98.25 194 LYS A N 1
ATOM 1491 C CA . LYS A 1 194 ? -9.556 10.009 12.985 1.00 98.25 194 LYS A CA 1
ATOM 1492 C C . LYS A 1 194 ? -8.771 9.174 11.970 1.00 98.25 194 LYS A C 1
ATOM 1494 O O . LYS A 1 194 ? -9.326 8.808 10.936 1.00 98.25 194 LYS A O 1
ATOM 1499 N N . ILE A 1 195 ? -7.524 8.821 12.287 1.00 98.25 195 ILE A N 1
ATOM 1500 C CA . ILE A 1 195 ? -6.690 7.937 11.459 1.00 98.25 195 ILE A CA 1
ATOM 1501 C C . ILE A 1 195 ? -7.376 6.580 11.265 1.00 98.25 195 ILE A C 1
ATOM 1503 O O . ILE A 1 195 ? -7.473 6.108 10.134 1.00 98.25 195 ILE A O 1
ATOM 1507 N N . LYS A 1 196 ? -7.909 5.975 12.336 1.00 98.19 196 LYS A N 1
ATOM 1508 C CA . LYS A 1 196 ? -8.673 4.718 12.260 1.00 98.19 196 LYS A CA 1
ATOM 1509 C C . LYS A 1 196 ? -9.832 4.823 11.266 1.00 98.19 196 LYS A C 1
ATOM 1511 O O . LYS A 1 196 ? -9.953 3.976 10.384 1.00 98.19 196 LYS A O 1
ATOM 1516 N N . GLY A 1 197 ? -10.651 5.871 11.377 1.00 98.19 197 GLY A N 1
ATOM 1517 C CA . GLY A 1 197 ? -11.778 6.099 10.468 1.00 98.19 197 GLY A CA 1
ATOM 1518 C C . GLY A 1 197 ? -11.344 6.282 9.011 1.00 98.19 197 GLY A C 1
ATOM 1519 O O . GLY A 1 197 ? -11.952 5.707 8.106 1.00 98.19 197 GLY A O 1
ATOM 1520 N N . GLN A 1 198 ? -10.261 7.028 8.777 1.00 98.50 198 GLN A N 1
ATOM 1521 C CA . GLN A 1 198 ? -9.711 7.239 7.437 1.00 98.50 198 GLN A CA 1
ATOM 1522 C C . GLN A 1 198 ? -9.202 5.933 6.812 1.00 98.50 198 GLN A C 1
ATOM 1524 O O . GLN A 1 198 ? -9.566 5.626 5.678 1.00 98.50 198 GLN A O 1
ATOM 1529 N N . LEU A 1 199 ? -8.411 5.141 7.543 1.00 98.56 199 LEU A N 1
ATOM 1530 C CA . LEU A 1 199 ? -7.883 3.868 7.041 1.00 98.56 199 LEU A CA 1
ATOM 1531 C C . LEU A 1 199 ? -9.006 2.874 6.724 1.00 98.56 199 LEU A C 1
ATOM 1533 O O . LEU A 1 199 ? -8.988 2.270 5.654 1.00 98.56 199 LEU A O 1
ATOM 1537 N N . ASN A 1 200 ? -10.016 2.756 7.591 1.00 98.56 200 ASN A N 1
ATOM 1538 C CA . ASN A 1 200 ? -11.165 1.882 7.338 1.00 98.56 200 ASN A CA 1
ATOM 1539 C C . ASN A 1 200 ? -11.983 2.335 6.126 1.00 98.56 200 ASN A C 1
ATOM 1541 O O . ASN A 1 200 ? -12.406 1.498 5.334 1.00 98.56 200 ASN A O 1
ATOM 1545 N N . SER A 1 201 ? -12.156 3.645 5.937 1.00 98.62 201 SER A N 1
ATOM 1546 C CA . SER A 1 201 ? -12.858 4.188 4.767 1.00 98.62 201 SER A CA 1
ATOM 1547 C C . SER A 1 201 ? -12.119 3.877 3.462 1.00 98.62 201 SER A C 1
ATOM 1549 O O . SER A 1 201 ? -12.741 3.494 2.473 1.00 98.62 201 SER A O 1
ATOM 1551 N N . LEU A 1 202 ? -10.788 4.000 3.457 1.00 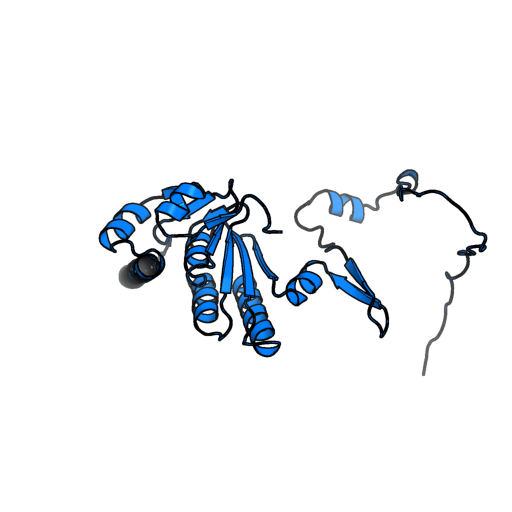98.69 202 LEU A N 1
ATOM 1552 C CA . LEU A 1 202 ? -9.960 3.684 2.290 1.00 98.69 202 LEU A CA 1
ATOM 1553 C C . LEU A 1 202 ? -9.900 2.174 2.022 1.00 98.69 202 LEU A C 1
ATOM 1555 O O . LEU A 1 202 ? -10.004 1.756 0.871 1.00 98.69 202 LEU A O 1
ATOM 1559 N N . LEU A 1 203 ? -9.810 1.338 3.060 1.00 98.62 203 LEU A N 1
ATOM 1560 C CA . LEU A 1 203 ? -9.917 -0.115 2.902 1.00 98.62 203 LEU A CA 1
ATOM 1561 C C . LEU A 1 203 ? -11.284 -0.519 2.347 1.00 98.62 203 LEU A C 1
ATOM 1563 O O . LEU A 1 203 ? -11.338 -1.326 1.423 1.00 98.62 203 LEU A O 1
ATOM 1567 N N . ALA A 1 204 ? -12.378 0.053 2.854 1.00 98.56 204 ALA A N 1
ATOM 1568 C CA . ALA A 1 204 ? -13.721 -0.187 2.327 1.00 98.56 204 ALA A CA 1
ATOM 1569 C C . ALA A 1 204 ? -13.819 0.210 0.843 1.00 98.56 204 ALA A C 1
ATOM 1571 O O . ALA A 1 204 ? -14.340 -0.555 0.035 1.00 98.56 204 ALA A O 1
ATOM 1572 N N . HIS A 1 205 ? -13.241 1.356 0.462 1.00 98.50 205 HIS A N 1
ATOM 1573 C CA . HIS A 1 205 ? -13.175 1.796 -0.934 1.00 98.50 205 HIS A CA 1
ATOM 1574 C C . HIS A 1 205 ? -12.468 0.779 -1.846 1.00 98.50 205 HIS A C 1
ATOM 1576 O O . HIS A 1 205 ? -13.003 0.431 -2.895 1.00 98.50 205 HIS A O 1
ATOM 1582 N N . HIS A 1 206 ? -11.296 0.284 -1.441 1.00 98.75 206 HIS A N 1
ATOM 1583 C CA . HIS A 1 206 ? -10.488 -0.630 -2.260 1.00 98.75 206 HIS A CA 1
ATOM 1584 C C . HIS A 1 206 ? -10.993 -2.079 -2.256 1.00 98.75 206 HIS A C 1
ATOM 1586 O O . HIS A 1 206 ? -10.822 -2.793 -3.244 1.00 98.75 206 HIS A O 1
ATOM 1592 N N . THR A 1 207 ? -11.594 -2.537 -1.157 1.00 98.50 207 THR A N 1
ATOM 1593 C CA . THR A 1 207 ? -12.094 -3.920 -1.024 1.00 98.50 207 THR A CA 1
ATOM 1594 C C . THR A 1 207 ? -13.533 -4.092 -1.504 1.00 98.50 207 THR A C 1
ATOM 1596 O O . THR A 1 207 ? -13.931 -5.199 -1.855 1.00 98.50 207 THR A O 1
ATOM 1599 N N . GLY A 1 208 ? -14.327 -3.017 -1.514 1.00 98.31 208 GLY A N 1
ATOM 1600 C CA . GLY A 1 208 ? -15.769 -3.067 -1.771 1.00 98.31 208 GLY A CA 1
ATOM 1601 C C . GLY A 1 208 ? -16.600 -3.573 -0.585 1.00 98.31 208 GLY A C 1
ATOM 1602 O O . GLY A 1 208 ? -17.819 -3.701 -0.702 1.00 98.31 208 GLY A O 1
ATOM 1603 N N . GLN A 1 209 ? -15.970 -3.855 0.554 1.00 98.31 209 GLN A N 1
ATOM 1604 C CA . GLN A 1 209 ? -16.653 -4.280 1.771 1.00 98.31 209 GLN A CA 1
ATOM 1605 C C . GLN A 1 209 ? -17.361 -3.096 2.458 1.00 98.31 209 GLN A C 1
ATOM 1607 O O . GLN A 1 209 ? -16.858 -1.969 2.419 1.00 98.31 209 GLN A O 1
ATOM 1612 N N . PRO A 1 210 ? -18.491 -3.326 3.152 1.00 98.19 210 PRO A N 1
ATOM 1613 C CA . PRO A 1 210 ? -19.125 -2.303 3.981 1.00 98.19 210 PRO A CA 1
ATOM 1614 C C . PRO A 1 210 ? -18.198 -1.817 5.101 1.00 98.19 210 PRO A C 1
ATOM 1616 O O . PRO A 1 210 ? -17.456 -2.603 5.697 1.00 98.19 210 PRO A O 1
ATOM 1619 N N . ILE A 1 211 ? -18.274 -0.528 5.441 1.00 97.44 211 ILE A N 1
ATOM 1620 C CA . ILE A 1 211 ? -17.412 0.064 6.474 1.00 97.44 211 ILE A CA 1
ATOM 1621 C C . ILE A 1 211 ? -17.622 -0.594 7.844 1.00 97.44 211 ILE A C 1
ATOM 1623 O O . ILE A 1 211 ? -16.655 -0.840 8.561 1.00 97.44 211 ILE A O 1
ATOM 1627 N N . GLU A 1 212 ? -18.855 -0.987 8.169 1.00 97.38 212 GLU A N 1
ATOM 1628 C CA . GLU A 1 212 ? -19.198 -1.665 9.422 1.00 97.38 212 GLU A CA 1
ATOM 1629 C C . GLU A 1 212 ? -18.590 -3.071 9.510 1.00 97.38 212 GLU A C 1
ATOM 1631 O O . GLU A 1 212 ? -18.381 -3.589 10.610 1.00 97.38 212 GLU A O 1
ATOM 1636 N N . GLN A 1 213 ? -18.327 -3.708 8.363 1.00 97.38 213 GLN A N 1
ATOM 1637 C CA . GLN A 1 213 ? -17.626 -4.988 8.310 1.00 97.38 213 GLN A CA 1
ATOM 1638 C C . GLN A 1 213 ? -16.135 -4.775 8.586 1.00 97.38 213 GLN A C 1
ATOM 1640 O O . GLN A 1 213 ? -15.576 -5.443 9.454 1.00 97.38 213 GLN A O 1
ATOM 1645 N N . LEU A 1 214 ? -15.519 -3.768 7.954 1.00 96.94 214 LEU A N 1
ATOM 1646 C CA . LEU A 1 214 ? -14.115 -3.411 8.191 1.00 96.94 214 LEU A CA 1
ATOM 1647 C C . LEU A 1 214 ? -13.850 -3.020 9.641 1.00 96.94 214 LEU A C 1
ATOM 1649 O O . LEU A 1 214 ? -12.832 -3.416 10.202 1.00 96.94 214 LEU A O 1
ATOM 1653 N N . GLU A 1 215 ? -14.752 -2.274 10.274 1.00 96.75 215 GLU A N 1
ATOM 1654 C CA . GLU A 1 215 ? -14.610 -1.895 11.682 1.00 96.75 215 GLU A CA 1
ATOM 1655 C C . GLU A 1 215 ? -14.559 -3.102 12.623 1.00 96.75 215 GLU A C 1
ATOM 1657 O O . GLU A 1 215 ? -13.817 -3.070 13.605 1.00 96.75 215 GLU A O 1
ATOM 1662 N N . LYS A 1 216 ? -15.307 -4.168 12.316 1.00 97.88 216 LYS A N 1
ATOM 1663 C CA . LYS A 1 216 ? -15.286 -5.417 13.090 1.00 97.88 216 LYS A CA 1
ATOM 1664 C C . LYS A 1 216 ? -14.034 -6.227 12.787 1.00 97.88 216 LYS A C 1
ATOM 1666 O O . LYS A 1 216 ? -13.331 -6.638 13.707 1.00 97.88 216 LYS A O 1
ATOM 1671 N N . ASP A 1 217 ? -13.736 -6.401 11.506 1.00 98.00 217 ASP A N 1
ATOM 1672 C CA . ASP A 1 217 ? -12.677 -7.290 11.03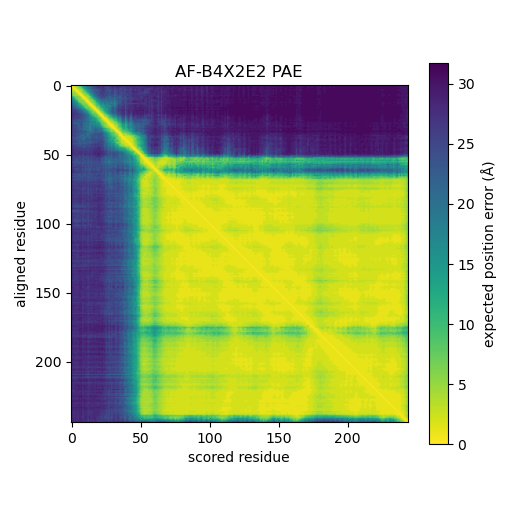3 1.00 98.00 217 ASP A CA 1
ATOM 1673 C C . ASP A 1 217 ? -11.272 -6.725 11.257 1.00 98.00 217 ASP A C 1
ATOM 1675 O O . ASP A 1 217 ? -10.303 -7.475 11.195 1.00 98.00 217 ASP A O 1
ATOM 1679 N N . THR A 1 218 ? -11.154 -5.428 11.555 1.00 98.00 218 THR A N 1
ATOM 1680 C CA . THR A 1 218 ? -9.902 -4.774 11.967 1.00 98.00 218 THR A CA 1
ATOM 1681 C C . THR A 1 218 ? -9.808 -4.518 13.474 1.00 98.00 218 THR A C 1
ATOM 1683 O O . THR A 1 218 ? -8.770 -4.044 13.938 1.00 98.00 218 THR A O 1
ATOM 1686 N N . ASP A 1 219 ? -10.830 -4.818 14.290 1.00 97.00 219 ASP A N 1
ATOM 1687 C CA . ASP A 1 219 ? -10.756 -4.529 15.736 1.00 97.00 219 ASP A CA 1
ATOM 1688 C C . ASP A 1 219 ? -9.657 -5.343 16.446 1.00 97.00 219 ASP A C 1
ATOM 1690 O O . ASP A 1 219 ? -9.076 -4.923 17.455 1.00 97.00 219 ASP A O 1
ATOM 1694 N N . ARG A 1 220 ? -9.317 -6.510 15.908 1.00 98.00 220 ARG A N 1
ATOM 1695 C CA . ARG A 1 220 ? -8.176 -7.327 16.329 1.00 98.00 220 ARG A CA 1
ATOM 1696 C C . ARG A 1 220 ? -7.409 -7.785 15.099 1.00 98.00 220 ARG A C 1
ATOM 1698 O O . ARG A 1 220 ? -7.889 -7.634 13.981 1.00 98.00 220 ARG A O 1
ATOM 1705 N N . ASP A 1 221 ? -6.227 -8.346 15.328 1.00 98.62 221 ASP A N 1
ATOM 1706 C CA . ASP A 1 221 ? -5.437 -8.953 14.263 1.00 98.62 221 ASP A CA 1
ATOM 1707 C C . ASP A 1 221 ? -6.267 -10.025 13.544 1.00 98.62 221 ASP A C 1
ATOM 1709 O O . ASP A 1 221 ? -6.663 -11.030 14.141 1.00 98.62 221 ASP A O 1
ATOM 1713 N N . ASN A 1 222 ? -6.511 -9.799 12.256 1.00 98.69 222 ASN A N 1
ATOM 1714 C CA . ASN A 1 222 ? -7.249 -10.703 11.389 1.00 98.69 222 ASN A CA 1
ATOM 1715 C C . ASN A 1 222 ? -6.328 -11.190 10.271 1.00 98.69 222 ASN A C 1
ATOM 1717 O O . ASN A 1 222 ? -5.950 -10.422 9.384 1.00 98.69 222 ASN A O 1
ATOM 1721 N N . PHE A 1 223 ? -5.920 -12.456 10.362 1.00 98.81 223 PHE A N 1
ATOM 1722 C CA . PHE A 1 223 ? -5.005 -13.089 9.419 1.00 98.81 223 PHE A CA 1
ATOM 1723 C C . PHE A 1 223 ? -5.773 -13.814 8.321 1.00 98.81 223 PHE A C 1
ATOM 1725 O O . PHE A 1 223 ? -6.689 -14.577 8.603 1.00 98.81 223 PHE A O 1
ATOM 1732 N N . MET A 1 224 ? -5.316 -13.635 7.088 1.00 98.81 224 MET A N 1
ATOM 1733 C CA . MET A 1 224 ? -5.878 -14.246 5.893 1.00 98.81 224 MET A CA 1
ATOM 1734 C C . MET A 1 224 ? -4.774 -14.948 5.100 1.00 98.81 224 MET A C 1
ATOM 1736 O O . MET A 1 224 ? -3.655 -14.439 4.947 1.00 98.81 224 MET A O 1
ATOM 1740 N N . SER A 1 225 ? -5.096 -16.120 4.573 1.00 98.81 225 SER A N 1
ATOM 1741 C CA . SER A 1 225 ? -4.392 -16.734 3.449 1.00 98.81 225 SER A CA 1
ATOM 1742 C C . SER A 1 225 ? -4.551 -15.894 2.176 1.00 98.81 225 SER A C 1
ATOM 1744 O O . SER A 1 225 ? -5.357 -14.964 2.116 1.00 98.81 225 SER A O 1
ATOM 1746 N N . ALA A 1 226 ? -3.781 -16.215 1.134 1.00 98.62 226 ALA A N 1
ATOM 1747 C CA . ALA A 1 226 ? -3.897 -15.540 -0.157 1.00 98.62 226 ALA A CA 1
ATOM 1748 C C . ALA A 1 226 ? -5.303 -15.690 -0.775 1.00 98.62 226 ALA A C 1
ATOM 1750 O O . ALA A 1 226 ? -5.825 -14.730 -1.339 1.00 98.62 226 ALA A O 1
ATOM 1751 N N . ASP A 1 227 ? -5.928 -16.862 -0.633 1.00 98.69 227 ASP A N 1
ATOM 1752 C CA . ASP A 1 227 ? -7.281 -17.113 -1.140 1.00 98.69 227 ASP A CA 1
ATOM 1753 C C . ASP A 1 227 ? -8.338 -16.340 -0.337 1.00 98.69 227 ASP A C 1
ATOM 1755 O O . ASP A 1 227 ? -9.166 -15.653 -0.931 1.00 98.69 227 ASP A O 1
ATOM 1759 N N . GLU A 1 228 ? -8.252 -16.339 0.998 1.00 98.81 228 GLU A N 1
ATOM 1760 C CA . GLU A 1 228 ? -9.144 -15.535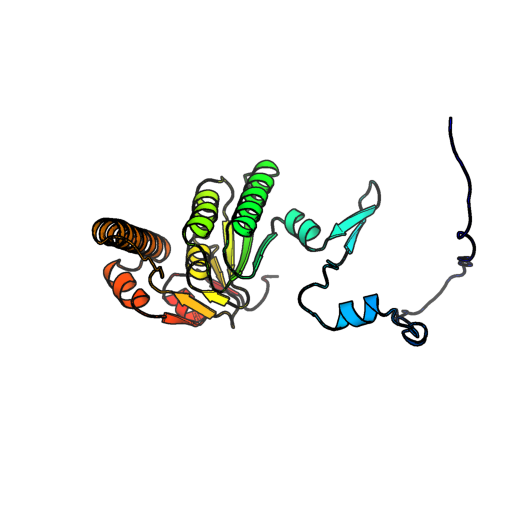 1.852 1.00 98.81 228 GLU A CA 1
ATOM 1761 C C . GLU A 1 228 ? -8.994 -14.034 1.566 1.00 98.81 228 GLU A C 1
ATOM 1763 O O . GLU A 1 228 ? -9.988 -13.323 1.460 1.00 98.81 228 GLU A O 1
ATOM 1768 N N . ALA A 1 229 ? -7.768 -13.541 1.361 1.00 98.81 229 ALA A N 1
ATOM 1769 C CA . ALA A 1 229 ? -7.525 -12.141 1.011 1.00 98.81 229 ALA A CA 1
ATOM 1770 C C . ALA A 1 229 ? -8.132 -11.767 -0.352 1.00 98.81 229 ALA A C 1
ATOM 1772 O O . ALA A 1 229 ? -8.599 -10.639 -0.536 1.00 98.81 229 ALA A O 1
ATOM 1773 N N . LYS A 1 230 ? -8.144 -12.702 -1.308 1.00 98.75 230 LYS A N 1
ATOM 1774 C CA . LYS A 1 230 ? -8.812 -12.524 -2.601 1.00 98.75 230 LYS A CA 1
ATOM 1775 C C . LYS A 1 230 ? -10.328 -12.476 -2.433 1.00 98.75 230 LYS A C 1
ATOM 1777 O O . LYS A 1 230 ? -10.965 -11.569 -2.956 1.00 98.75 230 LYS A O 1
ATOM 1782 N N . GLU A 1 231 ? -10.901 -13.427 -1.701 1.00 98.69 231 GLU A N 1
ATOM 1783 C CA . GLU A 1 231 ? -12.342 -13.470 -1.419 1.00 98.69 231 GLU A CA 1
ATOM 1784 C C . GLU A 1 231 ? -12.815 -12.224 -0.661 1.00 98.69 231 GLU A C 1
ATOM 1786 O O . GLU A 1 231 ? -13.895 -11.704 -0.936 1.00 98.69 231 GLU A O 1
ATOM 1791 N N . TYR A 1 232 ? -11.979 -11.699 0.236 1.00 98.69 232 TYR A N 1
ATOM 1792 C CA . TYR A 1 232 ? -12.247 -10.474 0.985 1.00 98.69 232 TYR A CA 1
ATOM 1793 C C . TYR A 1 232 ? -12.156 -9.199 0.126 1.00 98.69 232 TYR A C 1
ATOM 1795 O O . TYR A 1 232 ? -12.694 -8.163 0.515 1.00 98.69 232 TYR A O 1
ATOM 1803 N N . GLY A 1 233 ? -11.493 -9.258 -1.036 1.00 98.62 233 GLY A N 1
ATOM 1804 C CA . GLY A 1 233 ? -11.304 -8.127 -1.951 1.00 98.62 233 GLY A CA 1
ATOM 1805 C C . GLY A 1 233 ? -10.016 -7.321 -1.734 1.00 98.62 233 GLY A C 1
ATOM 1806 O O . GLY A 1 233 ? -9.866 -6.253 -2.327 1.00 98.62 233 GLY A O 1
ATOM 1807 N N . ILE A 1 234 ? -9.079 -7.807 -0.910 1.00 98.75 234 ILE A N 1
ATOM 1808 C CA . ILE A 1 234 ? -7.760 -7.172 -0.700 1.00 98.75 234 ILE A CA 1
ATOM 1809 C C . ILE A 1 234 ? -6.872 -7.321 -1.939 1.00 98.75 234 ILE A C 1
ATOM 1811 O O . ILE A 1 234 ? -6.130 -6.405 -2.293 1.00 98.75 234 ILE A O 1
ATOM 1815 N N . ILE A 1 235 ? -6.955 -8.466 -2.613 1.00 98.88 235 ILE A N 1
ATOM 1816 C CA . ILE A 1 235 ? -6.258 -8.730 -3.876 1.00 98.88 235 ILE A CA 1
ATOM 1817 C C . ILE A 1 235 ? -7.238 -9.212 -4.943 1.00 98.88 235 ILE A C 1
ATOM 1819 O O . ILE A 1 235 ? -8.315 -9.712 -4.635 1.00 98.88 235 ILE A O 1
ATOM 1823 N N . ASP A 1 236 ? -6.833 -9.123 -6.206 1.00 98.75 236 ASP A N 1
ATOM 1824 C CA . ASP A 1 236 ? -7.633 -9.565 -7.348 1.00 98.75 236 ASP A CA 1
ATOM 1825 C C . ASP A 1 236 ? -7.353 -11.032 -7.716 1.00 98.75 236 ASP A C 1
ATOM 1827 O O . ASP A 1 236 ? -8.264 -11.774 -8.098 1.00 98.75 236 ASP A O 1
ATOM 1831 N N . ALA A 1 237 ? -6.099 -11.488 -7.595 1.00 98.38 237 ALA A N 1
ATOM 1832 C CA . ALA A 1 237 ? -5.736 -12.864 -7.932 1.00 98.38 237 ALA A CA 1
ATOM 1833 C C . ALA A 1 237 ? -4.538 -13.425 -7.152 1.00 98.38 237 ALA A C 1
ATOM 1835 O O . ALA A 1 237 ? -3.591 -12.723 -6.800 1.00 98.38 237 ALA A O 1
ATOM 1836 N N . VAL A 1 238 ? -4.558 -14.746 -6.968 1.00 98.38 238 VAL A N 1
ATOM 1837 C CA . VAL A 1 238 ? -3.426 -15.529 -6.462 1.00 98.38 238 VAL A CA 1
ATOM 1838 C C . VAL A 1 238 ? -2.648 -16.089 -7.653 1.00 98.38 238 VAL A C 1
ATOM 1840 O O . VAL A 1 238 ? -3.222 -16.786 -8.492 1.00 98.38 238 VAL A O 1
ATOM 1843 N N . LEU A 1 239 ? -1.348 -15.792 -7.751 1.00 96.06 239 LEU A N 1
ATOM 1844 C CA . LEU A 1 239 ? -0.501 -16.233 -8.867 1.00 96.06 239 LEU A CA 1
ATOM 1845 C C . LEU A 1 239 ? 0.406 -17.391 -8.444 1.00 96.06 239 LEU A C 1
ATOM 1847 O O . LEU A 1 239 ? 1.384 -17.198 -7.726 1.00 96.06 239 LEU A O 1
ATOM 1851 N N . SER A 1 240 ? 0.109 -18.603 -8.918 1.00 91.75 240 SER A N 1
ATOM 1852 C CA . SER A 1 240 ? 0.903 -19.808 -8.624 1.00 91.75 240 SER A CA 1
ATOM 1853 C C . SER A 1 240 ? 2.054 -20.042 -9.603 1.00 91.75 240 SER A C 1
ATOM 1855 O O . SER A 1 240 ? 3.066 -20.643 -9.242 1.00 91.75 240 SER A O 1
ATOM 1857 N N . GLN A 1 241 ? 1.914 -19.566 -10.839 1.00 89.31 241 GLN A N 1
ATOM 1858 C CA . GLN A 1 241 ? 2.914 -19.667 -11.896 1.00 89.31 241 GLN A CA 1
ATOM 1859 C C . GLN A 1 241 ? 2.921 -18.378 -12.712 1.00 89.31 241 GLN A C 1
ATOM 1861 O O . GLN A 1 241 ? 1.919 -17.665 -12.779 1.00 89.31 241 GLN A O 1
ATOM 1866 N N . ARG A 1 242 ? 4.059 -18.073 -13.342 1.00 80.19 242 ARG A N 1
ATOM 1867 C CA . ARG A 1 242 ? 4.115 -16.971 -14.303 1.00 80.19 242 ARG A CA 1
ATOM 1868 C C . ARG A 1 242 ? 3.282 -17.352 -15.532 1.00 80.19 242 ARG A C 1
ATOM 1870 O O . ARG A 1 242 ? 3.506 -18.445 -16.054 1.00 80.19 242 ARG A O 1
ATOM 1877 N N . PRO A 1 243 ? 2.366 -16.486 -16.000 1.00 66.25 243 PRO A N 1
ATOM 1878 C CA . PRO A 1 243 ? 1.769 -16.650 -17.317 1.00 66.25 243 PRO A CA 1
ATOM 1879 C C . PRO A 1 243 ? 2.897 -16.694 -18.353 1.00 66.25 243 PRO A C 1
ATOM 1881 O O . PRO A 1 243 ? 3.777 -15.828 -18.331 1.00 66.25 243 PRO A O 1
ATOM 1884 N N . VAL A 1 244 ? 2.908 -17.745 -19.173 1.00 44.28 244 VAL A N 1
ATOM 1885 C CA . VAL A 1 244 ? 3.841 -17.911 -20.299 1.00 44.28 244 VAL A CA 1
ATOM 1886 C C . VAL A 1 244 ? 3.309 -17.149 -21.501 1.00 44.28 244 VAL A C 1
ATOM 1888 O O . VAL A 1 244 ? 2.082 -17.234 -21.732 1.00 44.28 244 VAL A O 1
#

Solvent-accessible surface area (backbone atoms only — not comparable to full-atom values): 14150 Å² total; per-residue (Å²): 138,88,85,86,89,80,92,85,90,87,87,87,83,82,79,80,89,78,85,86,85,82,91,79,81,88,74,82,76,69,89,76,77,81,74,75,48,73,67,55,56,54,58,69,73,47,86,89,69,77,85,72,70,59,75,42,77,46,82,49,103,93,45,78,46,81,33,42,57,63,63,56,36,40,76,74,34,40,45,79,46,72,47,70,41,36,60,69,61,26,50,53,51,40,52,50,52,55,49,48,35,75,77,41,45,86,48,64,33,39,41,37,31,30,14,75,11,58,43,64,71,29,41,47,54,37,49,53,46,54,73,66,50,79,25,50,33,29,18,33,30,52,58,29,16,18,40,50,27,29,53,54,37,29,68,21,37,88,85,39,14,33,25,30,70,82,16,37,37,25,40,43,60,82,83,86,85,86,87,75,54,73,70,54,48,51,53,53,52,52,50,54,52,50,50,40,53,51,52,38,51,52,49,20,67,55,31,70,45,58,54,76,55,46,58,58,54,18,70,46,88,36,78,30,48,28,66,54,32,32,77,60,27,44,26,64,42,66,49,86,65,82,87,128

Nearest PDB structures (foldseek):
  8r05-assembly1_J  TM=9.820E-01  e=1.708E-36  Photorhabdus laumondii
  5c90-assembly1_G  TM=9.914E-01  e=6.057E-33  Staphylococcus aureus
  5c90-assembly1_K  TM=9.903E-01  e=9.438E-33  Staphylococcus aureus
  3sta-assembly1_A  TM=9.836E-01  e=2.771E-32  Staphylococcus aureus subsp. aureus MW2
  9irp-assembly1_B  TM=9.870E-01  e=7.169E-32  Staphylococcus aureus

Mean predicted aligned error: 11.79 Å

Secondary structure (DSSP, 8-state):
-----------------------------GGG-----HHHHHHTS-TT----PPEEEEEETTEEEEEEHHHHHHTTTEEEEES-B-HHHHHHHHHHHHHHHHH-TTS-EEEEEEE--B-HHHHHHHHHHHHHSSS-EEEEEEEEEETHHHHHHHTSPTT-EEE-TT-EEEE--------S-HHHHHHHHHHHHHHHHHHHHHHHHHH---HHHHHHHTSS-EEEEHHHHHHHTS-SEE-SS---

Radius of gyration: 24.7 Å; Cα contacts (8 Å, |Δi|>4): 353; chains: 1; bounding box: 74×49×59 Å

pLDDT: mean 83.99, std 23.73, range [28.23, 98.94]

Foldseek 3Di:
DDDDDDDDDDDDDDDDDDDDDDDDDDDDDPVPPPDQDVVSVVVVVDPPDPPPQDWDWDQDPVGIDIDGPQRVVLVVQEDEDAEEQDQVSLVVLLVSLVVVCVVPQAEEHEYEFDYQYYDPVSLVSNLVSCVPGNHFYAYEYDAEQEASRLLVLLSGDPPRREYAQAYKYKAAQDDDDDDDDPVVVVVVVVVSVVSRLVSLVSSCVSQVDDSVVSCVCHHDIHMDGRVRCCVSRSGVYHDHDDDD